Protein AF-A0A521VIY5-F1 (afdb_monomer)

Structure (mmCIF, N/CA/C/O backbone):
data_AF-A0A521VIY5-F1
#
_entry.id   AF-A0A521VIY5-F1
#
loop_
_atom_site.group_PDB
_atom_site.id
_atom_site.type_symbol
_atom_site.label_atom_id
_atom_site.label_alt_id
_atom_site.label_comp_id
_atom_site.label_asym_id
_atom_site.label_entity_id
_atom_site.label_seq_id
_atom_site.pdbx_PDB_ins_code
_atom_site.Cartn_x
_atom_site.Cartn_y
_atom_site.Cartn_z
_atom_site.occupancy
_atom_site.B_iso_or_equiv
_atom_site.auth_seq_id
_atom_site.auth_comp_id
_atom_site.auth_asym_id
_atom_site.auth_atom_id
_atom_site.pdbx_PDB_model_num
ATOM 1 N N . MET A 1 1 ? -26.483 -7.384 4.089 1.00 53.31 1 MET A N 1
ATOM 2 C CA . MET A 1 1 ? -25.385 -6.471 3.686 1.00 53.31 1 MET A CA 1
ATOM 3 C C . MET A 1 1 ? -25.829 -5.696 2.448 1.00 53.31 1 MET A C 1
ATOM 5 O O . MET A 1 1 ? -25.980 -6.313 1.404 1.00 53.31 1 MET A O 1
ATOM 9 N N . LYS A 1 2 ? -26.121 -4.392 2.550 1.00 57.41 2 LYS A N 1
ATOM 10 C CA . LYS A 1 2 ? -26.899 -3.653 1.528 1.00 57.41 2 LYS A CA 1
ATOM 11 C C . LYS A 1 2 ? -26.221 -3.433 0.158 1.00 57.41 2 LYS A C 1
ATOM 13 O O . LYS A 1 2 ? -26.884 -2.941 -0.740 1.00 57.41 2 LYS A O 1
ATOM 18 N N . HIS A 1 3 ? -24.976 -3.866 -0.062 1.00 74.00 3 HIS A N 1
ATOM 19 C CA . HIS A 1 3 ? -24.270 -3.681 -1.344 1.00 74.00 3 HIS A CA 1
ATOM 20 C C . HIS A 1 3 ? -23.416 -4.896 -1.765 1.00 74.00 3 HIS A C 1
ATOM 22 O O . HIS A 1 3 ? -22.325 -4.739 -2.307 1.00 74.00 3 HIS A O 1
ATOM 28 N N . PHE A 1 4 ? -23.915 -6.119 -1.534 1.00 79.38 4 PHE A N 1
ATOM 29 C CA . PHE A 1 4 ? -23.310 -7.363 -2.042 1.00 79.38 4 PHE A CA 1
ATOM 30 C C . PHE A 1 4 ? -22.945 -7.358 -3.546 1.00 79.38 4 PHE A C 1
ATOM 32 O O . PHE A 1 4 ? -21.846 -7.817 -3.860 1.00 79.38 4 PHE A O 1
ATOM 39 N N . PRO A 1 5 ? -23.763 -6.810 -4.477 1.00 89.75 5 PRO A N 1
ATOM 40 C CA . PRO A 1 5 ? -23.430 -6.864 -5.904 1.00 89.75 5 PRO A CA 1
ATOM 41 C C . PRO A 1 5 ? -22.138 -6.122 -6.271 1.00 89.75 5 PRO A C 1
ATOM 43 O O . PRO A 1 5 ? -21.444 -6.553 -7.182 1.00 89.75 5 PRO A O 1
ATOM 46 N N . LEU A 1 6 ? -21.764 -5.055 -5.552 1.00 91.81 6 LEU A N 1
ATOM 47 C CA . LEU A 1 6 ? -20.517 -4.330 -5.830 1.00 91.81 6 LEU A CA 1
ATOM 48 C C . LEU A 1 6 ? -19.273 -5.126 -5.426 1.00 91.81 6 LEU A C 1
ATOM 50 O O . LEU A 1 6 ? -18.267 -5.074 -6.124 1.00 91.81 6 LEU A O 1
ATOM 54 N N . LEU A 1 7 ? -19.339 -5.892 -4.331 1.00 92.19 7 LEU A N 1
ATOM 55 C CA . LEU A 1 7 ? -18.239 -6.785 -3.958 1.00 92.19 7 LEU A CA 1
ATOM 56 C C . LEU A 1 7 ? -18.112 -7.949 -4.935 1.00 92.19 7 LEU A C 1
ATOM 58 O O . LEU A 1 7 ? -17.000 -8.293 -5.316 1.00 92.19 7 LEU A O 1
ATOM 62 N N . ALA A 1 8 ? -19.239 -8.518 -5.372 1.00 92.81 8 ALA A N 1
ATOM 63 C CA . ALA A 1 8 ? -19.232 -9.531 -6.420 1.00 92.81 8 ALA A CA 1
ATOM 64 C C . ALA A 1 8 ? -18.613 -8.973 -7.713 1.00 92.81 8 ALA A C 1
ATOM 66 O O . ALA A 1 8 ? -17.711 -9.594 -8.265 1.00 92.81 8 ALA A O 1
ATOM 67 N N . ALA A 1 9 ? -19.005 -7.762 -8.129 1.00 95.38 9 ALA A N 1
ATOM 68 C CA . ALA A 1 9 ? -18.417 -7.078 -9.278 1.00 95.38 9 ALA A CA 1
ATOM 69 C C . ALA A 1 9 ? -16.910 -6.832 -9.108 1.00 95.38 9 ALA A C 1
ATOM 71 O O . ALA A 1 9 ? -16.151 -7.094 -10.036 1.00 95.38 9 ALA A O 1
ATOM 72 N N . PHE A 1 10 ? -16.457 -6.398 -7.927 1.00 96.69 10 PHE A N 1
ATOM 73 C CA . PHE A 1 10 ? -15.031 -6.243 -7.624 1.00 96.69 10 PHE A CA 1
ATOM 74 C C . PHE A 1 10 ? -14.271 -7.573 -7.738 1.00 96.69 10 PHE A C 1
ATOM 76 O O . PHE A 1 10 ? -13.215 -7.616 -8.366 1.00 96.69 10 PHE A O 1
ATOM 83 N N . CYS A 1 11 ? -14.806 -8.665 -7.185 1.00 95.81 11 CYS A N 1
ATOM 84 C CA . CYS A 1 11 ? -14.193 -9.992 -7.278 1.00 95.81 11 CYS A CA 1
ATOM 85 C C . CYS A 1 11 ? -14.138 -10.496 -8.728 1.00 95.81 11 CYS A C 1
ATOM 87 O O . CYS A 1 11 ? -13.088 -10.961 -9.170 1.00 95.81 11 CYS A O 1
ATOM 89 N N . SER A 1 12 ? -15.230 -10.361 -9.486 1.00 96.62 12 SER A N 1
ATOM 90 C CA . SER A 1 12 ? -15.278 -10.734 -10.904 1.00 96.62 12 SER A CA 1
ATOM 91 C C . SER A 1 12 ? -14.304 -9.907 -11.742 1.00 96.62 12 SER A C 1
ATOM 93 O O . SER A 1 12 ? -13.572 -10.463 -12.557 1.00 96.62 12 SER A O 1
ATOM 95 N N . LEU A 1 13 ? -14.242 -8.593 -11.512 1.00 97.19 13 LEU A N 1
ATOM 96 C CA . LEU A 1 13 ? -13.314 -7.703 -12.204 1.00 97.19 13 LEU A CA 1
ATOM 97 C C . LEU A 1 13 ? -11.856 -8.002 -11.831 1.00 97.19 13 LEU A C 1
ATOM 99 O O . LEU A 1 13 ? -10.994 -7.965 -12.702 1.00 97.19 13 LEU A O 1
ATOM 103 N N . SER A 1 14 ? -11.583 -8.348 -10.571 1.00 97.38 14 SER A N 1
ATOM 104 C CA . SER A 1 14 ? -10.253 -8.772 -10.109 1.00 97.38 14 SER A CA 1
ATOM 105 C C . SER A 1 14 ? -9.805 -10.048 -10.816 1.00 97.38 14 SER A C 1
ATOM 107 O O . SER A 1 14 ? -8.692 -10.102 -11.332 1.00 97.38 14 SER A O 1
ATOM 109 N N . ALA A 1 15 ? -10.682 -11.052 -10.913 1.00 97.38 15 ALA A N 1
ATOM 110 C CA . ALA A 1 15 ? -10.395 -12.282 -11.647 1.00 97.38 15 ALA A CA 1
ATOM 111 C C . ALA A 1 15 ? -10.152 -12.009 -13.141 1.00 97.38 15 ALA A C 1
ATOM 113 O O . ALA A 1 15 ? -9.188 -12.520 -13.708 1.00 97.38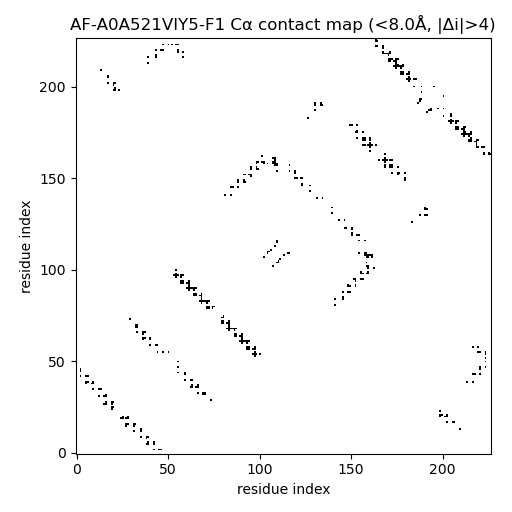 15 ALA A O 1
ATOM 114 N N . ALA A 1 16 ? -10.973 -11.156 -13.763 1.00 97.44 16 ALA A N 1
ATOM 115 C CA . ALA A 1 16 ? -10.792 -10.749 -15.155 1.00 97.44 16 ALA A CA 1
ATOM 116 C C . ALA A 1 16 ? -9.473 -9.987 -15.375 1.00 97.44 16 ALA A C 1
ATOM 118 O O . ALA A 1 16 ? -8.785 -10.239 -16.361 1.00 97.44 16 ALA A O 1
ATOM 119 N N . HIS A 1 17 ? -9.091 -9.100 -14.452 1.00 97.88 17 HIS A N 1
ATOM 120 C CA . HIS A 1 17 ? -7.821 -8.377 -14.505 1.00 97.88 17 HIS A CA 1
ATOM 121 C C . HIS A 1 17 ? -6.628 -9.331 -14.397 1.00 97.88 17 HIS A C 1
ATOM 123 O O . HIS A 1 17 ? -5.720 -9.278 -15.220 1.00 97.88 17 HIS A O 1
ATOM 129 N N . LEU A 1 18 ? -6.646 -10.240 -13.420 1.00 97.69 18 LEU A N 1
ATOM 130 C CA . LEU A 1 18 ? -5.584 -11.229 -13.242 1.00 97.69 18 LEU A CA 1
ATOM 131 C C . LEU A 1 18 ? -5.478 -12.174 -14.446 1.00 97.69 18 LEU A C 1
ATOM 133 O O . LEU A 1 18 ? -4.371 -12.469 -14.889 1.00 97.69 18 LEU A O 1
ATOM 137 N N . ALA A 1 19 ? -6.606 -12.589 -15.030 1.00 97.31 19 ALA A N 1
ATOM 138 C CA . ALA A 1 19 ? -6.612 -13.338 -16.282 1.00 97.31 19 ALA A CA 1
ATOM 139 C C . ALA A 1 19 ? -6.004 -12.514 -17.429 1.00 97.31 19 ALA A C 1
ATOM 141 O O . ALA A 1 19 ? -5.152 -13.020 -18.154 1.00 97.31 19 ALA A O 1
ATOM 142 N N . ALA A 1 20 ? -6.372 -11.236 -17.566 1.00 97.19 20 ALA A N 1
ATOM 143 C CA . ALA A 1 20 ? -5.790 -10.353 -18.575 1.00 97.19 20 ALA A CA 1
ATOM 144 C C . ALA A 1 20 ? -4.267 -10.205 -18.408 1.00 97.19 20 ALA A C 1
ATOM 146 O O . ALA A 1 20 ? -3.555 -10.206 -19.407 1.00 97.19 20 ALA A O 1
ATOM 147 N N . VAL A 1 21 ? -3.757 -10.150 -17.172 1.00 96.25 21 VAL A N 1
ATOM 148 C CA . VAL A 1 21 ? -2.311 -10.169 -16.891 1.00 96.25 21 VAL A CA 1
ATOM 149 C C . VAL A 1 21 ? -1.683 -11.495 -17.334 1.00 96.25 21 VAL A C 1
ATOM 151 O O . VAL A 1 21 ? -0.704 -11.475 -18.077 1.00 96.25 21 VAL A O 1
ATOM 154 N N . LEU A 1 22 ? -2.260 -12.641 -16.949 1.00 96.06 22 LEU A N 1
ATOM 155 C CA . LEU A 1 22 ? -1.736 -13.971 -17.300 1.00 96.06 22 LEU A CA 1
ATOM 156 C C . LEU A 1 22 ? -1.700 -14.220 -18.812 1.00 96.06 22 LEU A C 1
ATOM 158 O O . LEU A 1 22 ? -0.723 -14.762 -19.323 1.00 96.06 22 LEU A O 1
ATOM 162 N N . PHE A 1 23 ? -2.740 -13.795 -19.529 1.00 96.62 23 PHE A N 1
ATOM 163 C CA . PHE A 1 23 ? -2.825 -13.899 -20.988 1.00 96.62 23 PHE A CA 1
ATOM 164 C C . PHE A 1 23 ? -2.119 -12.747 -21.721 1.00 96.62 23 PHE A C 1
ATOM 166 O O . PHE A 1 23 ? -2.220 -12.662 -22.942 1.00 96.62 23 PHE A O 1
ATOM 173 N N . GLN A 1 24 ? -1.434 -11.849 -21.000 1.00 94.88 24 GLN A N 1
ATOM 174 C CA . GLN A 1 24 ? -0.758 -10.667 -21.553 1.00 94.88 24 GLN A CA 1
ATOM 175 C C . GLN A 1 24 ? -1.676 -9.780 -22.421 1.00 94.88 24 GLN A C 1
ATOM 177 O O . GLN A 1 24 ? -1.244 -9.118 -23.367 1.00 94.88 24 GLN A O 1
ATOM 182 N N . TRP A 1 25 ? -2.969 -9.740 -22.097 1.00 95.94 25 TRP A N 1
ATOM 183 C CA . TRP A 1 25 ? -3.973 -8.983 -22.834 1.00 95.94 25 TRP A CA 1
ATOM 184 C C . TRP A 1 25 ? -3.992 -7.516 -22.390 1.00 95.94 25 TRP A C 1
ATOM 186 O O . TRP A 1 25 ? -4.781 -7.102 -21.535 1.00 95.94 25 TRP A O 1
ATOM 196 N N . ALA A 1 26 ? -3.121 -6.711 -23.005 1.00 93.50 26 ALA A N 1
ATOM 197 C CA . ALA A 1 26 ? -2.949 -5.295 -22.678 1.00 93.50 26 ALA A CA 1
ATOM 198 C C . ALA A 1 26 ? -4.271 -4.494 -22.639 1.00 93.50 26 ALA A C 1
ATOM 200 O O . ALA A 1 26 ? -4.542 -3.902 -21.596 1.00 93.50 26 ALA A O 1
ATOM 201 N N . PRO A 1 27 ? -5.148 -4.491 -23.667 1.00 95.06 27 PRO A N 1
ATOM 202 C CA . PRO A 1 27 ? -6.410 -3.744 -23.604 1.00 95.06 27 PRO A CA 1
ATOM 203 C C . PRO A 1 27 ? -7.270 -4.092 -22.380 1.00 95.06 27 PRO A C 1
ATOM 205 O O . PRO A 1 27 ? -7.844 -3.200 -21.756 1.00 95.06 27 PRO A O 1
ATOM 208 N N . GLY A 1 28 ? -7.299 -5.373 -21.994 1.00 94.44 28 GLY A N 1
ATOM 209 C CA . GLY A 1 28 ? -7.984 -5.835 -20.790 1.00 94.44 28 GLY A CA 1
ATOM 210 C C . GLY A 1 28 ? -7.391 -5.230 -19.520 1.00 94.44 28 GLY A C 1
ATOM 211 O O . GLY A 1 28 ? -8.132 -4.709 -18.689 1.00 94.44 28 GLY A O 1
ATOM 212 N N . VAL A 1 29 ? -6.062 -5.220 -19.385 1.00 94.69 29 VAL A N 1
ATOM 213 C CA . VAL A 1 29 ? -5.359 -4.588 -18.252 1.00 94.69 29 VAL A CA 1
ATOM 214 C C . VAL A 1 29 ? -5.673 -3.091 -18.180 1.00 94.69 29 VAL A C 1
ATOM 216 O O . VAL A 1 29 ? -6.041 -2.604 -17.111 1.00 94.69 29 VAL A O 1
ATOM 219 N N . TYR A 1 30 ? -5.601 -2.374 -19.307 1.00 94.00 30 TYR A N 1
ATOM 220 C CA . TYR A 1 30 ? -5.849 -0.927 -19.348 1.00 94.00 30 TYR A CA 1
ATOM 221 C C . TYR A 1 30 ? -7.291 -0.554 -18.989 1.00 94.00 30 TYR A C 1
ATOM 223 O O . TYR A 1 30 ? -7.518 0.457 -18.328 1.00 94.00 30 TYR A O 1
ATOM 231 N N . LEU A 1 31 ? -8.262 -1.370 -19.398 1.00 94.44 31 LEU A N 1
ATOM 232 C CA . LEU A 1 31 ? -9.672 -1.128 -19.106 1.00 94.44 31 LEU A CA 1
ATOM 233 C C . LEU A 1 31 ? -10.028 -1.474 -17.657 1.00 94.44 31 LEU A C 1
ATOM 235 O O . LEU A 1 31 ? -10.758 -0.744 -16.993 1.00 94.44 31 LEU A O 1
ATOM 239 N N . THR A 1 32 ? -9.518 -2.597 -17.158 1.00 95.12 32 THR A N 1
ATOM 240 C CA . THR A 1 32 ? -9.910 -3.115 -15.842 1.00 95.12 32 THR A CA 1
ATOM 241 C C . THR A 1 32 ? -9.206 -2.396 -14.692 1.00 95.12 32 THR A C 1
ATOM 243 O O . THR A 1 32 ? -9.842 -2.162 -13.666 1.00 95.12 32 THR A O 1
ATOM 246 N N . LYS A 1 33 ? -7.934 -1.994 -14.844 1.00 93.19 33 LYS A N 1
ATOM 247 C CA . LYS A 1 33 ? -7.123 -1.459 -13.735 1.00 93.19 33 LYS A CA 1
ATOM 248 C C . LYS A 1 33 ? -7.735 -0.219 -13.056 1.00 93.19 33 LYS A C 1
ATOM 250 O O . LYS A 1 33 ? -7.895 -0.265 -11.837 1.00 93.19 33 LYS A O 1
ATOM 255 N N . PRO A 1 34 ? -8.190 0.829 -13.776 1.00 94.19 34 PRO A N 1
ATOM 256 C CA . PRO A 1 34 ? -8.828 1.988 -13.137 1.00 94.19 34 PRO A CA 1
ATOM 257 C C . PRO A 1 34 ? -10.167 1.650 -12.461 1.00 94.19 34 PRO A C 1
ATOM 259 O O . PRO A 1 34 ? -10.564 2.278 -11.476 1.00 94.19 34 PRO A O 1
ATOM 262 N N . LEU A 1 35 ? -10.882 0.648 -12.983 1.00 95.88 35 LEU A N 1
ATOM 263 C CA . LEU A 1 35 ? -12.204 0.258 -12.496 1.00 95.88 35 LEU A CA 1
ATOM 264 C C . LEU A 1 35 ? -12.142 -0.520 -11.174 1.00 95.88 35 LEU A C 1
ATOM 266 O O . LEU A 1 35 ? -13.068 -0.402 -10.373 1.00 95.88 35 LEU A O 1
ATOM 270 N N . LEU A 1 36 ? -11.060 -1.264 -10.912 1.00 96.88 36 LEU A N 1
ATOM 271 C CA . LEU A 1 36 ? -10.901 -2.096 -9.709 1.00 96.88 36 LEU A CA 1
ATOM 272 C C . LEU A 1 36 ? -11.109 -1.286 -8.429 1.00 96.88 36 LEU A C 1
ATOM 274 O O . LEU A 1 36 ? -12.056 -1.527 -7.673 1.00 96.88 36 LEU A O 1
ATOM 278 N N . LEU A 1 37 ? -10.259 -0.284 -8.207 1.00 96.38 37 LEU A N 1
ATOM 279 C CA . LEU A 1 37 ? -10.356 0.536 -7.007 1.00 96.38 37 LEU A CA 1
ATOM 280 C C . LEU A 1 37 ? -11.509 1.538 -7.063 1.00 96.38 37 LEU A C 1
ATOM 282 O O . LEU A 1 37 ? -12.031 1.889 -6.010 1.00 96.38 37 LEU A O 1
ATOM 286 N N . SER A 1 38 ? -11.988 1.922 -8.249 1.00 97.44 38 SER A N 1
ATOM 287 C CA . SER A 1 38 ? -13.196 2.752 -8.377 1.00 97.44 38 SER A CA 1
ATOM 288 C C . SER A 1 38 ? -14.439 2.043 -7.828 1.00 97.44 38 SER A C 1
ATOM 290 O O . SER A 1 38 ? -15.217 2.635 -7.073 1.00 97.44 38 SER A O 1
ATOM 292 N N . ILE A 1 39 ? -14.612 0.752 -8.139 1.00 97.31 39 ILE A N 1
ATOM 293 C CA . ILE A 1 39 ? -15.708 -0.064 -7.595 1.00 97.31 39 ILE A CA 1
ATOM 294 C C . ILE A 1 39 ? -15.539 -0.239 -6.084 1.00 97.31 39 ILE A C 1
ATOM 296 O O . ILE A 1 39 ? -16.509 -0.073 -5.339 1.00 97.31 39 ILE A O 1
ATOM 300 N N . LEU A 1 40 ? -14.319 -0.524 -5.617 1.00 97.50 40 LEU A N 1
ATOM 301 C CA . LEU A 1 40 ? -14.049 -0.701 -4.190 1.00 97.50 40 LEU A CA 1
ATOM 302 C C . LEU A 1 40 ? -14.289 0.591 -3.390 1.00 97.50 40 LEU A C 1
ATOM 304 O O . LEU A 1 40 ? -14.929 0.547 -2.339 1.00 97.50 40 LEU A O 1
ATOM 308 N N . ALA A 1 41 ? -13.846 1.741 -3.903 1.00 97.25 41 ALA A N 1
ATOM 309 C CA . ALA A 1 41 ? -14.074 3.059 -3.313 1.00 97.25 41 ALA A CA 1
ATOM 310 C C . ALA A 1 41 ? -15.564 3.413 -3.278 1.00 97.25 41 ALA A C 1
ATOM 312 O O . ALA A 1 41 ? -16.062 3.891 -2.259 1.00 97.25 41 ALA A O 1
ATOM 313 N N . THR A 1 42 ? -16.301 3.109 -4.350 1.00 96.81 42 THR A N 1
ATOM 314 C CA . THR A 1 42 ? -17.759 3.302 -4.404 1.00 96.81 42 THR A CA 1
ATOM 315 C C . THR A 1 42 ? -18.465 2.439 -3.363 1.00 96.81 42 THR A C 1
ATOM 317 O O . THR A 1 42 ? -19.318 2.926 -2.620 1.00 96.81 42 THR A O 1
ATOM 320 N N . TRP A 1 43 ? -18.088 1.162 -3.261 1.00 97.00 43 TRP A N 1
ATOM 321 C CA . TRP A 1 43 ? -18.613 0.270 -2.233 1.00 97.00 43 TRP A CA 1
ATOM 322 C C . TRP A 1 43 ? -18.314 0.800 -0.824 1.00 97.00 43 TRP A C 1
ATOM 324 O O . TRP A 1 43 ? -19.226 0.888 -0.002 1.00 97.00 43 TRP A O 1
ATOM 334 N N . PHE A 1 44 ? -17.071 1.210 -0.558 1.00 96.44 44 PHE A N 1
ATOM 335 C CA . PHE A 1 44 ? -16.661 1.767 0.730 1.00 96.44 44 PHE A CA 1
ATOM 336 C C . PHE A 1 44 ? -17.459 3.029 1.088 1.00 96.44 44 PHE A C 1
ATOM 338 O O . PHE A 1 44 ? -17.990 3.139 2.197 1.00 96.44 44 PHE A O 1
ATOM 345 N N . PHE A 1 45 ? -17.604 3.956 0.138 1.00 95.62 45 PHE A N 1
ATOM 346 C CA . PHE A 1 45 ? -18.389 5.175 0.310 1.00 95.62 45 PHE A CA 1
ATOM 347 C C . PHE A 1 45 ? -19.844 4.857 0.657 1.00 95.62 45 PHE A C 1
ATOM 349 O O . PHE A 1 45 ? -20.366 5.368 1.641 1.00 95.62 45 PHE A O 1
ATOM 356 N N . LEU A 1 46 ? -20.504 3.962 -0.084 1.00 94.75 46 LEU A N 1
ATOM 357 C CA . LEU A 1 46 ? -21.903 3.612 0.184 1.00 94.75 46 LEU A CA 1
ATOM 358 C C . LEU A 1 46 ? -22.113 2.987 1.568 1.00 94.75 46 LEU A C 1
ATOM 360 O O . LEU A 1 46 ? -23.173 3.177 2.165 1.00 94.75 46 LEU A O 1
ATOM 364 N N . GLN A 1 47 ? -21.106 2.284 2.084 1.00 92.94 47 GLN A N 1
ATOM 365 C CA . GLN A 1 47 ? -21.141 1.661 3.406 1.00 92.94 47 GLN A CA 1
ATOM 366 C C . GLN A 1 47 ? -20.871 2.651 4.544 1.00 92.94 47 GLN A C 1
ATOM 368 O O . GLN A 1 47 ? -21.301 2.410 5.670 1.00 92.94 47 GLN A O 1
ATOM 373 N N . THR A 1 48 ? -20.185 3.760 4.265 1.00 91.62 48 THR A N 1
ATOM 374 C CA . THR A 1 48 ?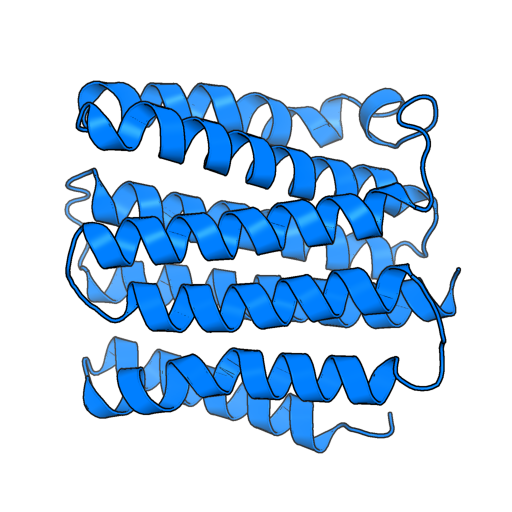 -19.756 4.737 5.280 1.00 91.62 48 THR A CA 1
ATOM 375 C C . THR A 1 48 ? -20.452 6.092 5.169 1.00 91.62 48 THR A C 1
ATOM 377 O O . THR A 1 4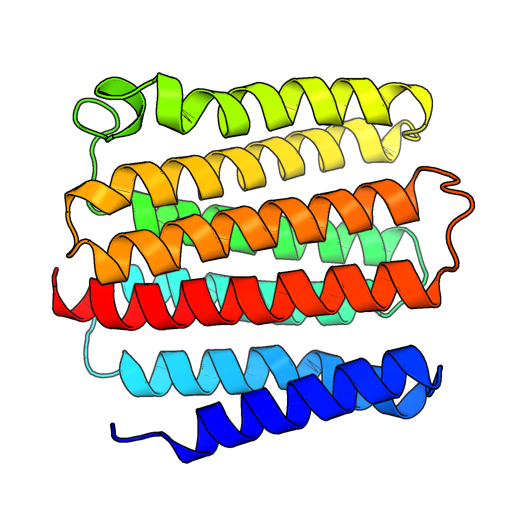8 ? -20.404 6.855 6.123 1.00 91.62 48 THR A O 1
ATOM 380 N N . LYS A 1 49 ? -21.183 6.383 4.082 1.00 88.69 49 LYS A N 1
ATOM 381 C CA . LYS A 1 49 ? -21.784 7.705 3.798 1.00 88.69 49 LYS A CA 1
ATOM 382 C C . LYS A 1 49 ? -22.710 8.257 4.885 1.00 88.69 49 LYS A C 1
ATOM 384 O O . LYS A 1 49 ? -22.849 9.467 5.003 1.00 88.69 49 LYS A O 1
ATOM 389 N N . ASN A 1 50 ? -23.357 7.384 5.657 1.00 85.56 50 ASN A N 1
ATOM 390 C CA . ASN A 1 50 ? -24.263 7.794 6.735 1.00 85.56 50 ASN A CA 1
ATOM 391 C C . ASN A 1 50 ? -23.516 8.096 8.045 1.00 85.56 50 ASN A C 1
ATOM 393 O O . ASN A 1 50 ? -24.099 8.644 8.974 1.00 85.56 50 ASN A O 1
ATOM 397 N N . SER A 1 51 ? -22.238 7.729 8.128 1.00 79.19 51 SER A N 1
ATOM 398 C CA . SER A 1 51 ? -21.350 8.049 9.235 1.00 79.19 51 SER A CA 1
ATOM 399 C C . SER A 1 51 ? -20.504 9.252 8.822 1.00 79.19 51 SER A C 1
ATOM 401 O O . SER A 1 51 ? -19.671 9.167 7.924 1.00 79.19 51 SER A O 1
ATOM 403 N N . SER A 1 52 ? -20.696 10.399 9.469 1.00 76.12 52 SER A N 1
ATOM 404 C CA . SER A 1 52 ? -19.926 11.628 9.212 1.00 76.12 52 SER A CA 1
ATOM 405 C C . SER A 1 52 ? -18.495 11.576 9.784 1.00 76.12 52 SER A C 1
ATOM 407 O O . SER A 1 52 ? -17.891 12.606 10.112 1.00 76.12 52 SER A O 1
ATOM 409 N N . SER A 1 53 ? -17.917 10.377 9.911 1.00 88.06 53 SER A N 1
ATOM 410 C CA . SER A 1 53 ? -16.646 10.163 10.591 1.00 88.06 53 SER A CA 1
ATOM 411 C C . SER A 1 53 ? -15.470 10.758 9.807 1.00 88.06 53 SER A C 1
ATOM 413 O O . SER A 1 53 ? -15.391 10.739 8.574 1.00 88.06 53 SER A O 1
ATOM 415 N N . LYS A 1 54 ? -14.504 11.324 10.539 1.00 91.75 54 LYS A N 1
ATOM 416 C CA . LYS A 1 54 ? -13.216 11.747 9.958 1.00 91.75 54 LYS A CA 1
ATOM 417 C C . LYS A 1 54 ? -12.440 10.541 9.415 1.00 91.75 54 LYS A C 1
ATOM 419 O O . LYS A 1 54 ? -11.801 10.648 8.375 1.00 91.75 54 LYS A O 1
ATOM 424 N N . PHE A 1 55 ? -12.562 9.399 10.089 1.00 92.31 55 PHE A N 1
ATOM 425 C CA . PHE A 1 55 ? -11.949 8.132 9.707 1.00 92.31 55 PHE A CA 1
ATOM 426 C C . PHE A 1 55 ? -12.348 7.680 8.300 1.00 92.31 55 PHE A C 1
ATOM 428 O O . PHE A 1 55 ? -11.482 7.484 7.449 1.00 92.31 55 PHE A O 1
ATOM 435 N N . GLY A 1 56 ? -13.655 7.585 8.032 1.00 93.50 56 GLY A N 1
ATOM 436 C CA . GLY A 1 56 ? -14.172 7.167 6.731 1.00 93.50 56 GLY A CA 1
ATOM 437 C C . GLY A 1 56 ? -13.730 8.105 5.611 1.00 93.50 56 GLY A C 1
ATOM 438 O O . GLY A 1 56 ? -13.339 7.645 4.542 1.00 93.50 56 GLY A O 1
ATOM 439 N N . ARG A 1 57 ? -13.692 9.419 5.871 1.00 94.62 57 ARG A N 1
ATOM 440 C CA . ARG A 1 57 ? -13.201 10.406 4.897 1.00 94.62 57 ARG A CA 1
ATOM 441 C C . ARG A 1 57 ? -11.734 10.196 4.535 1.00 94.62 57 ARG A C 1
ATOM 443 O O . ARG A 1 57 ? -11.422 10.156 3.353 1.00 94.62 57 ARG A O 1
ATOM 450 N N . PHE A 1 58 ? -10.852 10.013 5.516 1.00 96.69 58 PHE A N 1
ATOM 451 C CA . PHE A 1 58 ? -9.440 9.741 5.236 1.00 96.69 58 PHE A CA 1
ATOM 452 C C . PHE A 1 58 ? -9.232 8.405 4.508 1.00 96.69 58 PHE A C 1
ATOM 454 O O . PHE A 1 58 ? -8.446 8.340 3.562 1.00 96.69 58 PHE A O 1
ATOM 461 N N . MET A 1 59 ? -9.966 7.353 4.874 1.00 96.88 59 MET A N 1
ATOM 462 C CA . MET A 1 59 ? -9.907 6.083 4.140 1.00 96.88 59 MET A CA 1
ATOM 463 C C . MET A 1 59 ? -10.368 6.245 2.684 1.00 96.88 59 MET A C 1
ATOM 465 O O . MET A 1 59 ? -9.708 5.755 1.772 1.00 96.88 59 MET A O 1
ATOM 469 N N . LEU A 1 60 ? -11.457 6.979 2.441 1.00 97.12 60 LEU A N 1
ATOM 470 C CA . LEU A 1 60 ? -11.946 7.225 1.085 1.00 97.12 60 LEU A CA 1
ATOM 471 C C . LEU A 1 60 ? -10.964 8.067 0.259 1.00 97.12 60 LEU A C 1
ATOM 473 O O . LEU A 1 60 ? -10.705 7.729 -0.892 1.00 97.12 60 LEU A O 1
ATOM 477 N N . THR A 1 61 ? -10.380 9.118 0.843 1.00 98.00 61 THR A N 1
ATOM 478 C CA . THR A 1 61 ? -9.339 9.919 0.181 1.00 98.00 61 THR A CA 1
ATOM 479 C C . THR A 1 61 ? -8.158 9.047 -0.233 1.00 98.00 61 THR A C 1
ATOM 481 O O . THR A 1 61 ? -7.698 9.152 -1.366 1.00 98.00 61 THR A O 1
ATOM 484 N N . GLY A 1 62 ? -7.709 8.138 0.641 1.00 98.12 62 GLY A N 1
ATOM 485 C CA . GLY A 1 62 ? -6.624 7.216 0.313 1.00 98.12 62 GLY A CA 1
ATOM 486 C C . GLY A 1 62 ? -6.971 6.297 -0.860 1.00 98.12 62 GLY A C 1
ATOM 487 O O . GLY A 1 62 ? -6.183 6.181 -1.794 1.00 98.12 62 GLY A O 1
ATOM 488 N N . LEU A 1 63 ? -8.181 5.728 -0.882 1.00 97.75 63 LEU A N 1
ATOM 489 C CA . LEU A 1 63 ? -8.651 4.912 -2.009 1.00 97.75 63 LEU A CA 1
ATOM 490 C C . LEU A 1 63 ? -8.678 5.703 -3.326 1.00 97.75 63 LEU A C 1
ATOM 492 O O . LEU A 1 63 ? -8.252 5.189 -4.357 1.00 97.75 63 LEU A O 1
ATOM 496 N N . VAL A 1 64 ? -9.127 6.962 -3.303 1.00 98.12 64 VAL A N 1
ATOM 497 C CA . VAL A 1 64 ? -9.131 7.831 -4.493 1.00 98.12 64 VAL A CA 1
ATOM 498 C C . VAL A 1 64 ? -7.707 8.143 -4.964 1.00 98.12 64 VAL A C 1
ATOM 500 O O . VAL A 1 64 ? -7.430 8.071 -6.161 1.00 98.12 64 VAL A O 1
ATOM 503 N N . CYS A 1 65 ? -6.782 8.425 -4.044 1.00 98.19 65 CYS A N 1
ATOM 504 C CA . CYS A 1 65 ? -5.368 8.600 -4.378 1.00 98.19 65 CYS A CA 1
ATOM 505 C C . CYS A 1 65 ? -4.751 7.320 -4.966 1.00 98.19 65 CYS A C 1
ATOM 507 O O . CYS A 1 65 ? -3.958 7.408 -5.901 1.00 98.19 65 CYS A O 1
ATOM 509 N N . SER A 1 66 ? -5.146 6.137 -4.488 1.00 97.50 66 SER A N 1
ATOM 510 C CA . SER A 1 66 ? -4.687 4.860 -5.051 1.00 97.50 66 SER A CA 1
ATOM 511 C C . SER A 1 66 ? -5.167 4.656 -6.489 1.00 97.50 66 SER A C 1
ATOM 513 O O . SER A 1 66 ? -4.385 4.195 -7.313 1.00 97.50 66 SER A O 1
ATOM 515 N N . ILE A 1 67 ? -6.395 5.074 -6.833 1.00 98.00 67 ILE A N 1
ATOM 516 C CA . ILE A 1 67 ? -6.884 5.049 -8.227 1.00 98.00 67 ILE A CA 1
ATOM 517 C C . ILE A 1 67 ? -5.975 5.895 -9.128 1.00 98.00 67 ILE A C 1
ATOM 519 O O . ILE A 1 67 ? -5.583 5.450 -10.206 1.00 98.00 67 ILE A O 1
ATOM 523 N N . ALA A 1 68 ? -5.609 7.103 -8.688 1.00 97.38 68 ALA A N 1
ATOM 524 C CA . ALA A 1 68 ? -4.678 7.949 -9.434 1.00 97.38 68 ALA A CA 1
ATOM 525 C C . ALA A 1 68 ? -3.297 7.284 -9.573 1.00 97.38 68 ALA A C 1
ATOM 527 O O . ALA A 1 68 ? -2.725 7.279 -10.664 1.00 97.38 68 ALA A O 1
ATOM 528 N N . GLY A 1 69 ? -2.799 6.664 -8.499 1.00 96.50 69 GLY A N 1
ATOM 529 C CA . GLY A 1 69 ? -1.555 5.894 -8.507 1.00 96.50 69 GLY A CA 1
ATOM 530 C C . GLY A 1 69 ? -1.566 4.765 -9.535 1.00 96.50 69 GLY A C 1
ATOM 531 O O . GLY A 1 69 ? -0.659 4.678 -10.364 1.00 96.50 69 GLY A O 1
ATOM 532 N N . ASP A 1 70 ? -2.629 3.961 -9.542 1.00 96.12 70 ASP A N 1
ATOM 533 C CA . ASP A 1 70 ? -2.824 2.862 -10.487 1.00 96.12 70 ASP A CA 1
ATOM 534 C C . ASP A 1 70 ? -2.818 3.335 -11.941 1.00 96.12 70 ASP A C 1
ATOM 536 O O . ASP A 1 70 ? -2.176 2.700 -12.781 1.00 96.12 70 ASP A O 1
ATOM 540 N N . ILE A 1 71 ? -3.488 4.457 -12.227 1.00 96.12 71 ILE A N 1
ATOM 541 C CA . ILE A 1 71 ? -3.534 5.064 -13.563 1.00 96.12 71 ILE A CA 1
ATOM 542 C C . ILE A 1 71 ? -2.145 5.548 -13.981 1.00 96.12 71 ILE A C 1
ATOM 544 O O . ILE A 1 71 ? -1.708 5.261 -15.094 1.00 96.12 71 ILE A O 1
ATOM 548 N N . PHE A 1 72 ? -1.420 6.257 -13.111 1.00 96.31 72 PHE A N 1
ATOM 549 C CA . PHE A 1 72 ? -0.085 6.745 -13.455 1.00 96.31 72 PHE A CA 1
ATOM 550 C C . PHE A 1 72 ? 0.897 5.596 -13.707 1.00 96.31 72 PHE A C 1
ATOM 552 O O . PHE A 1 72 ? 1.633 5.641 -14.691 1.00 96.31 72 PHE A O 1
ATOM 559 N N . LEU A 1 73 ? 0.852 4.524 -12.909 1.00 93.56 73 LEU A N 1
ATOM 560 C CA . LEU A 1 73 ? 1.718 3.353 -13.098 1.00 93.56 73 LEU A CA 1
ATOM 561 C C . LEU A 1 73 ? 1.427 2.548 -14.377 1.00 93.56 73 LEU A C 1
ATOM 563 O O . LEU A 1 73 ? 2.198 1.650 -14.710 1.00 93.56 73 LEU A O 1
ATOM 567 N N . MET A 1 74 ? 0.344 2.829 -15.109 1.00 91.75 74 MET A N 1
ATOM 568 C CA . MET A 1 74 ? 0.083 2.185 -16.406 1.00 91.75 74 MET A CA 1
ATOM 569 C C . MET A 1 74 ? 0.991 2.707 -17.520 1.00 91.75 74 MET A C 1
ATOM 571 O O . MET A 1 74 ? 1.210 2.013 -18.511 1.00 91.75 74 MET A O 1
ATOM 575 N N . PHE A 1 75 ? 1.525 3.918 -17.379 1.00 90.69 75 PHE A N 1
ATOM 576 C CA . PHE A 1 75 ? 2.347 4.536 -18.409 1.00 90.69 75 PHE A CA 1
ATOM 577 C C . PHE A 1 75 ? 3.824 4.247 -18.147 1.00 90.69 75 PHE A C 1
ATOM 579 O O . PHE A 1 75 ? 4.380 4.634 -17.121 1.00 90.69 75 PHE A O 1
ATOM 586 N N . ASN A 1 76 ? 4.484 3.595 -19.105 1.00 81.06 76 ASN A N 1
ATOM 587 C CA . ASN A 1 76 ? 5.885 3.193 -18.983 1.00 81.06 76 ASN A CA 1
ATOM 588 C C . ASN A 1 76 ? 6.854 4.374 -19.203 1.00 81.06 76 ASN A C 1
ATOM 590 O O . ASN A 1 76 ? 7.547 4.456 -20.217 1.00 81.06 76 ASN A O 1
ATOM 594 N N . LYS A 1 77 ? 6.847 5.338 -18.278 1.00 89.50 77 LYS A N 1
ATOM 595 C CA . LYS A 1 77 ? 7.705 6.532 -18.272 1.00 89.50 77 LYS A CA 1
ATOM 596 C C . LYS A 1 77 ? 8.089 6.890 -16.837 1.00 89.50 77 LYS A C 1
ATOM 598 O O . LYS A 1 77 ? 7.262 6.810 -15.933 1.00 89.50 77 LYS A O 1
ATOM 603 N N . GLU A 1 78 ? 9.319 7.350 -16.629 1.00 88.69 78 GLU A N 1
ATOM 604 C CA . GLU A 1 78 ? 9.848 7.672 -15.292 1.00 88.69 78 GLU A CA 1
ATOM 605 C C . GLU A 1 78 ? 9.016 8.718 -14.542 1.00 88.69 78 GLU A C 1
ATOM 607 O O . GLU A 1 78 ? 8.675 8.516 -13.378 1.00 88.69 78 GLU A O 1
ATOM 612 N N . ASN A 1 79 ? 8.600 9.788 -15.225 1.00 92.06 79 ASN A N 1
ATOM 613 C CA . ASN A 1 79 ? 7.753 10.824 -14.625 1.00 92.06 79 ASN A CA 1
ATOM 614 C C . ASN A 1 79 ? 6.414 10.258 -14.135 1.00 92.06 79 ASN A C 1
ATOM 616 O O . ASN A 1 79 ? 5.931 10.635 -13.072 1.00 92.06 79 ASN A O 1
ATOM 620 N N . PHE A 1 80 ? 5.827 9.325 -14.886 1.00 94.31 80 PHE A N 1
ATOM 621 C CA . PHE A 1 80 ? 4.579 8.670 -14.503 1.00 94.31 80 PHE A CA 1
ATOM 622 C C . PHE A 1 80 ? 4.777 7.707 -13.329 1.00 94.31 80 PHE A C 1
ATOM 624 O O . PHE A 1 80 ? 3.925 7.647 -12.447 1.00 94.31 80 PHE A O 1
ATOM 631 N N . PHE A 1 81 ? 5.928 7.035 -13.244 1.00 92.94 81 PHE A N 1
ATOM 632 C CA . PHE A 1 81 ? 6.283 6.258 -12.058 1.00 92.94 81 PHE A CA 1
ATOM 633 C C . PHE A 1 81 ? 6.381 7.144 -10.805 1.00 92.94 81 PHE A C 1
ATOM 635 O O . PHE A 1 81 ? 5.814 6.794 -9.775 1.00 92.94 81 PHE A O 1
ATOM 642 N N . LEU A 1 82 ? 7.025 8.315 -10.892 1.00 94.75 82 LEU A N 1
ATOM 643 C CA . LEU A 1 82 ? 7.105 9.266 -9.772 1.00 94.75 82 LEU A CA 1
ATOM 644 C C . LEU A 1 82 ? 5.731 9.818 -9.367 1.00 94.75 82 LEU A C 1
ATOM 646 O O . LEU A 1 82 ? 5.444 9.922 -8.176 1.00 94.75 82 LEU A O 1
ATOM 650 N N . LEU A 1 83 ? 4.862 10.133 -10.333 1.00 96.44 83 LEU A N 1
ATOM 651 C CA . LEU A 1 83 ? 3.482 10.551 -10.057 1.00 96.44 83 LEU A CA 1
ATOM 652 C C . LEU A 1 83 ? 2.665 9.430 -9.397 1.00 96.44 83 LEU A C 1
ATOM 654 O O . LEU A 1 83 ? 1.905 9.686 -8.458 1.00 96.44 83 LEU A O 1
ATOM 658 N N . GLY A 1 84 ? 2.855 8.188 -9.847 1.00 96.44 84 GLY A N 1
ATOM 659 C CA . GLY A 1 84 ? 2.269 7.001 -9.230 1.00 96.44 84 GLY A CA 1
ATOM 660 C C . GLY A 1 84 ? 2.727 6.833 -7.783 1.00 96.44 84 GLY A C 1
ATOM 661 O O . GLY A 1 84 ? 1.898 6.766 -6.877 1.00 96.44 84 GLY A O 1
ATOM 662 N N . LEU A 1 85 ? 4.042 6.879 -7.556 1.00 95.44 85 LEU A N 1
ATOM 663 C CA . LEU A 1 85 ? 4.663 6.806 -6.233 1.00 95.44 85 LEU A CA 1
ATOM 664 C C . LEU A 1 85 ? 4.147 7.911 -5.299 1.00 95.44 85 LEU A C 1
ATOM 666 O O . LEU A 1 85 ? 3.795 7.640 -4.154 1.00 95.44 85 LEU A O 1
ATOM 670 N N . GLY A 1 86 ? 4.042 9.148 -5.792 1.00 97.19 86 GLY A N 1
ATOM 671 C CA . GLY A 1 86 ? 3.484 10.273 -5.040 1.00 97.19 86 GLY A CA 1
ATOM 672 C C . GLY A 1 86 ? 2.007 10.078 -4.680 1.00 97.19 86 GLY A C 1
ATOM 673 O O . GLY A 1 86 ? 1.593 10.383 -3.565 1.00 97.19 86 GLY A O 1
ATOM 674 N N . SER A 1 87 ? 1.212 9.506 -5.583 1.00 97.94 87 SER A N 1
ATOM 675 C CA . SER A 1 87 ? -0.210 9.226 -5.332 1.00 97.94 87 SER A CA 1
ATOM 676 C C . SER A 1 87 ? -0.404 8.118 -4.290 1.00 97.94 87 SER A C 1
ATOM 678 O O . SER A 1 87 ? -1.243 8.231 -3.392 1.00 97.94 87 SER A O 1
ATOM 680 N N . PHE A 1 88 ? 0.421 7.072 -4.336 1.00 97.69 88 PHE A N 1
ATOM 681 C CA . PHE A 1 88 ? 0.431 6.049 -3.293 1.00 97.69 88 PHE A CA 1
ATOM 682 C C . PHE A 1 88 ? 1.007 6.568 -1.967 1.00 97.69 88 PHE A C 1
ATOM 684 O O . PHE A 1 88 ? 0.494 6.220 -0.907 1.00 97.69 88 PHE A O 1
ATOM 691 N N . LEU A 1 89 ? 1.978 7.485 -1.984 1.00 97.94 89 LEU A N 1
ATOM 692 C CA . LEU A 1 89 ? 2.428 8.172 -0.769 1.00 97.94 89 LEU A CA 1
ATOM 693 C C . LEU A 1 89 ? 1.260 8.906 -0.096 1.00 97.94 89 LEU A C 1
ATOM 695 O O . LEU A 1 89 ? 1.046 8.749 1.105 1.00 97.94 89 LEU A O 1
ATOM 699 N N . LEU A 1 90 ? 0.461 9.652 -0.866 1.00 98.44 90 LEU A N 1
ATOM 700 C CA . LEU A 1 90 ? -0.744 10.310 -0.352 1.00 98.44 90 LEU A CA 1
ATOM 701 C C . LEU A 1 90 ? -1.775 9.304 0.177 1.00 98.44 90 LEU A C 1
ATOM 703 O O . LEU A 1 90 ? -2.403 9.570 1.201 1.00 98.44 90 LEU A O 1
ATOM 707 N N . THR A 1 91 ? -1.901 8.133 -0.458 1.00 98.44 91 THR A N 1
ATOM 708 C CA . THR A 1 91 ? -2.717 7.023 0.068 1.00 98.44 91 THR A CA 1
ATOM 709 C C . THR A 1 91 ? -2.264 6.639 1.473 1.00 98.44 91 THR A C 1
ATOM 711 O O . THR A 1 91 ? -3.070 6.651 2.406 1.00 98.44 91 THR A O 1
ATOM 714 N N . HIS A 1 92 ? -0.973 6.347 1.640 1.00 98.19 92 HIS A N 1
ATOM 715 C CA . HIS A 1 92 ? -0.408 5.900 2.913 1.00 98.19 92 HIS A CA 1
ATOM 716 C C . HIS A 1 92 ? -0.550 6.963 3.996 1.00 98.19 92 HIS A C 1
ATOM 718 O O . HIS A 1 92 ? -0.986 6.649 5.100 1.00 98.19 92 HIS A O 1
ATOM 724 N N . LEU A 1 93 ? -0.269 8.229 3.676 1.00 98.31 93 LEU A N 1
ATOM 725 C CA . LEU A 1 93 ? -0.460 9.349 4.602 1.00 98.31 93 LEU A CA 1
ATOM 726 C C . LEU A 1 93 ? -1.925 9.502 5.027 1.00 98.31 93 LEU A C 1
ATOM 728 O O . LEU A 1 93 ? -2.202 9.735 6.205 1.00 98.31 93 LEU A O 1
ATOM 732 N N . SER A 1 94 ? -2.867 9.318 4.101 1.00 98.25 94 SER A N 1
ATOM 733 C CA . SER A 1 94 ? -4.296 9.362 4.412 1.00 98.25 94 SER A CA 1
ATOM 734 C C . SER A 1 94 ? -4.713 8.207 5.329 1.00 98.25 94 SER A C 1
ATOM 736 O O . SER A 1 94 ? -5.415 8.420 6.317 1.00 98.25 94 SER A O 1
ATOM 738 N N . TYR A 1 95 ? -4.231 6.988 5.077 1.00 97.50 95 TYR A N 1
ATOM 739 C CA . TYR A 1 95 ? -4.489 5.838 5.951 1.00 97.50 95 TYR A CA 1
ATOM 740 C C . TYR A 1 95 ? -3.844 6.004 7.332 1.00 97.50 95 TYR A C 1
ATOM 742 O 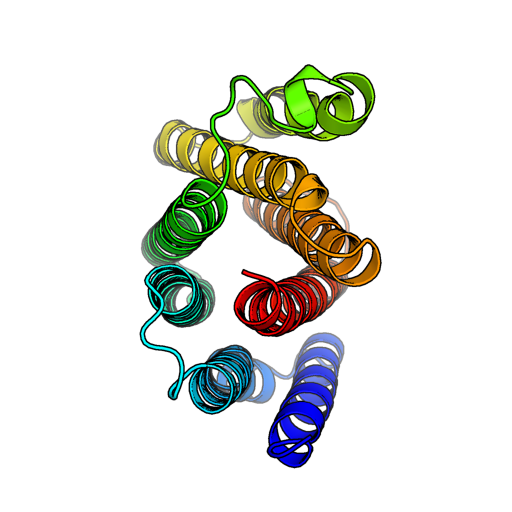O . TYR A 1 95 ? -4.487 5.723 8.341 1.00 97.50 95 TYR A O 1
ATOM 750 N N . ILE A 1 96 ? -2.621 6.540 7.410 1.00 96.44 96 ILE A N 1
ATOM 751 C CA . ILE A 1 96 ? -1.980 6.904 8.683 1.00 96.44 96 ILE A CA 1
ATOM 752 C C . ILE A 1 96 ? -2.853 7.898 9.446 1.00 96.44 96 ILE A C 1
ATOM 754 O O . ILE A 1 96 ? -3.099 7.693 10.635 1.00 96.44 96 ILE A O 1
ATOM 758 N N . ALA A 1 97 ? -3.344 8.950 8.782 1.00 95.62 97 ALA A N 1
ATOM 759 C CA . ALA A 1 97 ? -4.219 9.938 9.403 1.00 95.62 97 ALA A CA 1
ATOM 760 C C . ALA A 1 97 ? -5.506 9.292 9.934 1.00 95.62 97 ALA A C 1
ATOM 762 O O . ALA A 1 97 ? -5.883 9.565 11.070 1.00 95.62 97 ALA A O 1
ATOM 763 N N . ALA A 1 98 ? -6.131 8.384 9.172 1.00 94.44 98 ALA A N 1
ATOM 764 C CA . ALA A 1 98 ? -7.297 7.622 9.619 1.00 94.44 98 ALA A CA 1
ATOM 765 C C . ALA A 1 98 ? -6.983 6.790 10.875 1.00 94.44 98 ALA A C 1
ATOM 767 O O . ALA A 1 98 ? -7.646 6.931 11.903 1.00 94.44 98 ALA A O 1
ATOM 768 N N . PHE A 1 99 ? -5.938 5.963 10.817 1.00 92.56 99 PHE A N 1
ATOM 769 C CA . PHE A 1 99 ? -5.553 5.064 11.905 1.00 92.56 99 PHE A CA 1
ATOM 770 C C . PHE A 1 99 ? -5.053 5.805 13.145 1.00 92.56 99 PHE A C 1
ATOM 772 O O . PHE A 1 99 ? -5.182 5.279 14.245 1.00 92.56 99 PHE A O 1
ATOM 779 N N . SER A 1 100 ? -4.537 7.028 12.998 1.00 89.19 100 SER A N 1
ATOM 780 C CA . SER A 1 100 ? -4.024 7.852 14.102 1.00 89.19 100 SER A CA 1
ATOM 781 C C . SER A 1 100 ? -5.107 8.621 14.867 1.00 89.19 100 SER A C 1
ATOM 783 O O . SER A 1 100 ? -4.809 9.204 15.905 1.00 89.19 100 SER A O 1
ATOM 785 N N . LEU A 1 101 ? -6.367 8.613 14.414 1.00 87.00 101 LEU A N 1
ATOM 786 C CA . LEU A 1 101 ? -7.462 9.300 15.116 1.00 87.00 101 LEU A CA 1
ATOM 787 C C . LEU A 1 101 ? -7.813 8.679 16.479 1.00 87.00 101 LEU A C 1
ATOM 789 O O . LEU A 1 101 ? -8.404 9.356 17.316 1.00 87.00 101 LEU A O 1
ATOM 793 N N . TYR A 1 102 ? -7.465 7.410 16.704 1.00 72.12 102 TYR A N 1
ATOM 794 C CA . TYR A 1 102 ? -7.938 6.624 17.852 1.00 72.12 102 TYR A CA 1
ATOM 795 C C . TYR A 1 102 ? -6.841 6.015 18.764 1.00 72.12 102 TYR A C 1
ATOM 797 O O . TYR A 1 102 ? -7.169 5.553 19.865 1.00 72.12 102 TYR A O 1
ATOM 805 N N . PRO A 1 103 ? -5.539 6.041 18.404 1.00 65.69 103 PRO A N 1
ATOM 806 C CA . PRO A 1 103 ? -4.439 5.798 19.334 1.00 65.69 103 PRO A CA 1
ATOM 807 C C . PRO A 1 103 ? -3.589 7.047 19.632 1.00 65.69 103 PRO A C 1
ATOM 809 O O . PRO A 1 103 ? -3.248 7.837 18.762 1.00 65.69 103 PRO A O 1
ATOM 812 N N . SER A 1 104 ? -3.099 7.131 20.871 1.00 56.81 104 SER A N 1
ATOM 813 C CA . SER A 1 104 ? -1.799 7.754 21.140 1.00 56.81 104 SER A CA 1
ATOM 814 C C . SER A 1 104 ? -0.734 6.662 21.015 1.00 56.81 104 SER A C 1
ATOM 816 O O . SER A 1 104 ? -0.895 5.603 21.629 1.00 56.81 104 SER A O 1
ATOM 818 N N . PHE A 1 105 ? 0.368 6.906 20.292 1.00 57.72 105 PHE A N 1
ATOM 819 C CA . PHE A 1 105 ? 1.526 5.988 20.212 1.00 57.72 105 PHE A CA 1
ATOM 820 C C . PHE A 1 105 ? 1.999 5.494 21.593 1.00 57.72 105 PHE A C 1
ATOM 822 O O . PHE A 1 105 ? 2.554 4.404 21.717 1.00 57.72 105 PHE A O 1
ATOM 829 N N . LYS A 1 106 ? 1.712 6.256 22.657 1.00 55.81 106 LYS A N 1
ATOM 830 C CA . LYS A 1 106 ? 2.033 5.914 24.046 1.00 55.81 106 LYS A CA 1
ATOM 831 C C . LYS A 1 106 ? 1.308 4.667 24.576 1.00 55.81 106 LYS A C 1
ATOM 833 O O . LYS A 1 106 ? 1.870 4.023 25.458 1.00 55.81 106 LYS A O 1
ATOM 838 N N . ASN A 1 107 ? 0.138 4.311 24.034 1.00 61.12 107 ASN A N 1
ATOM 839 C CA . ASN A 1 107 ? -0.695 3.182 24.486 1.00 61.12 107 ASN A CA 1
ATOM 840 C C . ASN A 1 107 ? -0.937 2.114 23.393 1.00 61.12 107 ASN A C 1
ATOM 842 O O . ASN A 1 107 ? -1.724 1.193 23.607 1.00 61.12 107 ASN A O 1
ATOM 846 N N . GLY A 1 108 ? -0.283 2.229 22.231 1.00 64.81 108 GLY A N 1
ATOM 847 C CA . GLY A 1 108 ? -0.486 1.349 21.074 1.00 64.81 108 GLY A CA 1
ATOM 848 C C . GLY A 1 108 ? 0.155 -0.042 21.195 1.00 64.81 108 GLY A C 1
ATOM 849 O O . GLY A 1 108 ? 1.031 -0.276 22.031 1.00 64.81 108 GLY A O 1
ATOM 850 N N . ALA A 1 109 ? -0.275 -0.969 20.331 1.00 67.38 109 ALA A N 1
ATOM 851 C CA . ALA A 1 109 ? 0.234 -2.342 20.264 1.00 67.38 109 ALA A CA 1
ATOM 852 C C . ALA A 1 109 ? 1.752 -2.416 20.048 1.00 67.38 109 ALA A C 1
ATOM 854 O O . ALA A 1 109 ? 2.401 -3.264 20.650 1.00 67.38 109 ALA A O 1
ATOM 855 N N . VAL A 1 110 ? 2.327 -1.492 19.271 1.00 72.81 110 VAL A N 1
ATOM 856 C CA . VAL A 1 110 ? 3.771 -1.437 18.984 1.00 72.81 110 VAL A CA 1
ATOM 857 C C . VAL A 1 110 ? 4.599 -1.297 20.265 1.00 72.81 110 VAL A C 1
ATOM 859 O O . VAL A 1 110 ? 5.621 -1.957 20.411 1.00 72.81 110 VAL A O 1
ATOM 862 N N . ARG A 1 111 ? 4.148 -0.483 21.228 1.00 73.44 111 ARG A N 1
ATOM 863 C CA . ARG A 1 111 ? 4.863 -0.299 22.501 1.00 73.44 111 ARG A CA 1
ATOM 864 C C . ARG A 1 111 ? 4.691 -1.494 23.437 1.00 73.44 111 ARG A C 1
ATOM 866 O O . ARG A 1 111 ? 5.614 -1.839 24.164 1.00 73.44 111 ARG A O 1
ATOM 873 N N . GLN A 1 112 ? 3.502 -2.092 23.449 1.00 71.38 112 GLN A N 1
ATOM 874 C CA . GLN A 1 112 ? 3.168 -3.167 24.387 1.00 71.38 112 GLN A CA 1
ATOM 875 C C . GLN A 1 112 ? 3.630 -4.549 23.906 1.00 71.38 112 GLN A C 1
ATOM 877 O O . GLN A 1 112 ? 3.839 -5.442 24.719 1.00 71.38 112 GLN A O 1
ATOM 882 N N . GLN A 1 113 ? 3.771 -4.737 22.595 1.00 77.56 113 GLN A N 1
ATOM 883 C CA . GLN A 1 113 ? 4.208 -5.975 21.950 1.00 77.56 113 GLN A CA 1
ATOM 884 C C . GLN A 1 113 ? 5.199 -5.642 20.822 1.00 77.56 113 GLN A C 1
ATOM 886 O O . GLN A 1 113 ? 4.890 -5.843 19.645 1.00 77.56 113 GLN A O 1
ATOM 891 N N . PRO A 1 114 ? 6.405 -5.147 21.159 1.00 77.25 114 PRO A N 1
ATOM 892 C CA . PRO A 1 114 ? 7.393 -4.716 20.167 1.00 77.25 114 PRO A CA 1
ATOM 893 C C . PRO A 1 114 ? 7.802 -5.841 19.209 1.00 77.25 114 PRO A C 1
ATOM 895 O O . PRO A 1 114 ? 8.101 -5.579 18.048 1.00 77.25 114 PRO A O 1
ATOM 898 N N . LEU A 1 115 ? 7.724 -7.100 19.651 1.00 80.75 115 LEU A N 1
ATOM 899 C CA . LEU A 1 115 ? 7.994 -8.273 18.817 1.00 80.75 115 LEU A CA 1
ATOM 900 C C . LEU A 1 115 ? 7.031 -8.407 17.625 1.00 80.75 115 LEU A C 1
ATOM 902 O O . LEU A 1 115 ? 7.451 -8.860 16.567 1.00 80.75 115 LEU A O 1
ATOM 906 N N . LEU A 1 116 ? 5.768 -7.976 17.755 1.00 79.62 116 LEU A N 1
ATOM 907 C CA . LEU A 1 116 ? 4.814 -7.983 16.635 1.00 79.62 116 LEU A CA 1
ATOM 908 C C . LEU A 1 116 ? 5.121 -6.886 15.609 1.00 79.62 116 LEU A C 1
ATOM 910 O O . LEU A 1 116 ? 4.813 -7.038 14.431 1.00 79.62 116 LEU A O 1
ATOM 914 N N . ALA A 1 117 ? 5.724 -5.783 16.054 1.00 83.25 117 ALA A N 1
ATOM 915 C CA . ALA A 1 117 ? 6.124 -4.676 15.194 1.00 83.25 117 ALA A CA 1
ATOM 916 C C . ALA A 1 117 ? 7.502 -4.896 14.552 1.00 83.25 117 ALA A C 1
ATOM 918 O O . ALA A 1 117 ? 7.806 -4.263 13.545 1.00 83.25 117 ALA A O 1
ATOM 919 N N . LEU A 1 118 ? 8.324 -5.788 15.116 1.00 86.38 118 LEU A N 1
ATOM 920 C CA . LEU A 1 118 ? 9.705 -6.016 14.699 1.00 86.38 118 LEU A CA 1
ATOM 921 C C . LEU A 1 118 ? 9.851 -6.318 13.196 1.00 86.38 118 LEU A C 1
ATOM 923 O O . LEU A 1 118 ? 10.692 -5.672 12.574 1.00 86.38 118 LEU A O 1
ATOM 927 N N . PRO A 1 119 ? 9.034 -7.188 12.563 1.00 87.00 119 PRO A N 1
ATOM 928 C CA . PRO A 1 119 ? 9.149 -7.430 11.123 1.00 87.00 119 PRO A CA 1
ATOM 929 C C . PRO A 1 119 ? 8.918 -6.165 10.284 1.00 87.00 119 PRO A C 1
ATOM 931 O O . PRO A 1 119 ? 9.638 -5.926 9.319 1.00 87.00 119 PRO A O 1
ATOM 934 N N . LEU A 1 120 ? 7.958 -5.320 10.678 1.00 85.38 120 LEU A N 1
ATOM 935 C CA . LEU A 1 120 ? 7.667 -4.052 9.999 1.00 85.38 120 LEU A CA 1
ATOM 936 C C . LEU A 1 120 ? 8.748 -2.998 10.269 1.00 85.38 120 LEU A C 1
ATOM 938 O O . LEU A 1 120 ? 9.090 -2.225 9.383 1.00 85.38 120 LEU A O 1
ATOM 942 N N . LEU A 1 121 ? 9.323 -2.970 11.471 1.00 85.75 121 LEU A N 1
ATOM 943 C CA . LEU A 1 121 ? 10.420 -2.057 11.804 1.00 85.75 121 LEU A CA 1
ATOM 944 C C . LEU A 1 121 ? 11.708 -2.406 11.051 1.00 85.75 121 LEU A C 1
ATOM 946 O O . LEU A 1 121 ? 12.439 -1.506 10.647 1.00 85.75 121 LEU A O 1
ATOM 950 N N . LEU A 1 122 ? 11.972 -3.698 10.846 1.00 89.44 122 LEU A N 1
ATOM 951 C CA . LEU A 1 122 ? 13.117 -4.174 10.071 1.00 89.44 122 LEU A CA 1
ATOM 952 C C . LEU A 1 122 ? 12.891 -4.067 8.559 1.00 89.44 122 LEU A C 1
ATOM 954 O O . LEU A 1 122 ? 13.862 -3.971 7.814 1.00 89.44 122 LEU A O 1
ATOM 958 N N . PHE A 1 123 ? 11.638 -4.038 8.100 1.00 89.38 123 PHE A N 1
ATOM 959 C CA . PHE A 1 123 ? 11.302 -3.928 6.682 1.00 89.38 123 PHE A CA 1
ATOM 960 C C . PHE A 1 123 ? 11.969 -2.720 6.010 1.00 89.38 123 PHE A C 1
ATOM 962 O O . PHE A 1 123 ? 12.670 -2.891 5.015 1.00 89.38 123 PHE A O 1
ATOM 969 N N . LEU A 1 124 ? 11.801 -1.516 6.572 1.00 88.38 124 LEU A N 1
ATOM 970 C CA . LEU A 1 124 ? 12.344 -0.284 5.996 1.00 88.38 124 LEU A CA 1
ATOM 971 C C . LEU A 1 124 ? 13.870 -0.333 5.791 1.00 88.38 124 LEU A C 1
ATOM 973 O O . LEU A 1 124 ? 14.303 -0.133 4.653 1.00 88.38 124 LEU A O 1
ATOM 977 N N . PRO A 1 125 ? 14.704 -0.590 6.822 1.00 88.56 125 PRO A N 1
ATOM 978 C CA . PRO A 1 125 ? 16.152 -0.612 6.643 1.00 88.56 125 PRO A CA 1
ATOM 979 C C . PRO A 1 125 ? 16.610 -1.760 5.742 1.00 88.56 125 PRO A C 1
ATOM 981 O O . PRO A 1 125 ? 17.503 -1.547 4.926 1.00 88.56 125 PRO A O 1
ATOM 984 N N . LEU A 1 126 ? 15.990 -2.944 5.827 1.00 90.75 126 LEU A N 1
ATOM 985 C CA . LEU A 1 126 ? 16.374 -4.090 4.997 1.00 90.75 126 LEU A CA 1
ATOM 986 C C . LEU A 1 126 ? 16.058 -3.857 3.519 1.00 90.75 126 LEU A C 1
ATOM 988 O O . LEU A 1 126 ? 16.921 -4.092 2.676 1.00 90.75 126 LEU A O 1
ATOM 992 N N . MET A 1 127 ? 14.861 -3.359 3.195 1.00 89.62 127 MET A N 1
ATOM 993 C CA . MET A 1 127 ? 14.505 -3.049 1.807 1.00 89.62 127 MET A CA 1
ATOM 994 C C . MET A 1 127 ? 15.308 -1.878 1.256 1.00 89.62 127 MET A C 1
ATOM 996 O O . MET A 1 127 ? 15.759 -1.936 0.114 1.00 89.62 127 MET A O 1
ATOM 1000 N N . SER A 1 128 ? 15.540 -0.846 2.070 1.00 88.75 128 SER A N 1
ATOM 1001 C CA . SER A 1 128 ? 16.368 0.292 1.662 1.00 88.75 128 SER A CA 1
ATOM 1002 C C . SER A 1 128 ? 17.793 -0.156 1.358 1.00 88.75 128 SER A C 1
ATOM 1004 O O . SER A 1 128 ? 18.319 0.187 0.307 1.00 88.75 128 SER A O 1
ATOM 1006 N N . TRP A 1 129 ? 18.393 -0.971 2.232 1.00 91.69 129 TRP A N 1
ATOM 1007 C CA . TRP A 1 129 ? 19.720 -1.547 2.014 1.00 91.69 129 TRP A CA 1
ATOM 1008 C C . TRP A 1 129 ? 19.759 -2.435 0.768 1.00 91.69 129 TRP A C 1
ATOM 1010 O O . TRP A 1 129 ? 20.658 -2.289 -0.057 1.00 91.69 129 TRP A O 1
ATOM 1020 N N . TYR A 1 130 ? 18.760 -3.303 0.593 1.00 92.69 130 TYR A N 1
ATOM 1021 C CA . TYR A 1 130 ? 18.685 -4.213 -0.546 1.00 92.69 130 TYR A CA 1
ATOM 1022 C C . TYR A 1 130 ? 18.612 -3.474 -1.888 1.00 92.69 130 TYR A C 1
ATOM 1024 O O . TYR A 1 130 ? 19.232 -3.923 -2.849 1.00 92.69 130 TYR A O 1
ATOM 1032 N N . LEU A 1 131 ? 17.881 -2.357 -1.967 1.00 90.94 131 LEU A N 1
ATOM 1033 C CA . LEU A 1 131 ? 17.700 -1.575 -3.198 1.00 90.94 131 LEU A CA 1
ATOM 1034 C C . LEU A 1 131 ? 18.774 -0.496 -3.418 1.00 90.94 131 LEU A C 1
ATOM 1036 O O . LEU A 1 131 ? 18.884 0.018 -4.527 1.00 90.94 131 LEU A O 1
ATOM 1040 N N . TRP A 1 132 ? 19.555 -0.133 -2.394 1.00 89.75 132 TRP A N 1
ATOM 1041 C CA . TRP A 1 132 ? 20.391 1.076 -2.402 1.00 89.75 132 TRP A CA 1
ATOM 1042 C C . TRP A 1 132 ? 21.369 1.159 -3.578 1.00 89.75 132 TRP A C 1
ATOM 1044 O O . TRP A 1 132 ? 21.481 2.207 -4.208 1.00 89.75 132 TRP A O 1
ATOM 1054 N N . SER A 1 133 ? 22.062 0.059 -3.883 1.00 89.38 133 SER A N 1
ATOM 1055 C CA . SER A 1 133 ? 23.072 0.008 -4.949 1.00 89.38 133 SER A CA 1
ATOM 1056 C C . SER A 1 133 ? 22.488 0.146 -6.353 1.00 89.38 133 SER A C 1
ATOM 1058 O O . SER A 1 133 ? 23.200 0.565 -7.260 1.00 89.38 133 SER A O 1
ATOM 1060 N N . ASP A 1 134 ? 21.213 -0.202 -6.527 1.00 91.69 134 ASP A N 1
ATOM 1061 C CA . ASP A 1 134 ? 20.543 -0.246 -7.829 1.00 91.69 134 ASP A CA 1
ATOM 1062 C C . ASP A 1 134 ? 19.647 0.983 -8.069 1.00 91.69 134 ASP A C 1
ATOM 1064 O O . ASP 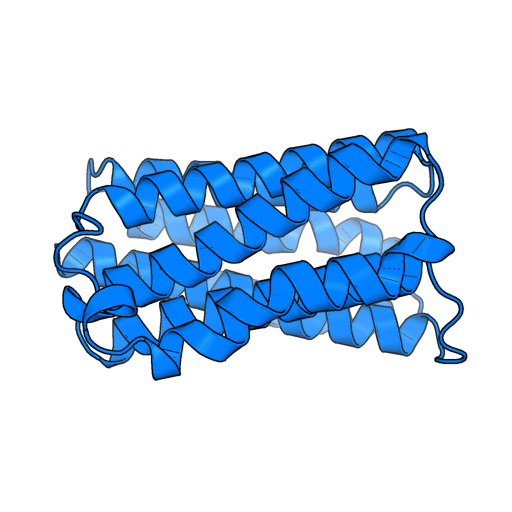A 1 134 ? 19.150 1.195 -9.174 1.00 91.69 134 ASP A O 1
ATOM 1068 N N . LEU A 1 135 ? 19.430 1.812 -7.040 1.00 91.00 135 LEU A N 1
ATOM 1069 C CA . LEU A 1 135 ? 18.586 3.002 -7.118 1.00 91.00 135 LEU A CA 1
ATOM 1070 C C . LEU A 1 135 ? 19.323 4.170 -7.794 1.00 91.00 135 LEU A C 1
ATOM 1072 O O . LEU A 1 135 ? 20.299 4.686 -7.234 1.00 91.00 135 LEU A O 1
ATOM 1076 N N . PRO A 1 136 ? 18.814 4.689 -8.929 1.00 91.44 136 PRO A N 1
ATOM 1077 C CA . PRO A 1 136 ? 19.346 5.916 -9.504 1.00 91.44 136 PRO A CA 1
ATOM 1078 C C . PRO A 1 136 ? 19.145 7.088 -8.536 1.00 91.44 136 PRO A C 1
ATOM 1080 O O . PRO A 1 136 ? 18.124 7.166 -7.848 1.00 91.44 136 PRO A O 1
ATOM 1083 N N . ILE A 1 137 ? 20.090 8.034 -8.520 1.00 90.69 137 ILE A N 1
ATOM 1084 C CA . ILE A 1 137 ? 20.119 9.176 -7.582 1.00 90.69 137 ILE A CA 1
ATOM 1085 C C . ILE A 1 137 ? 18.757 9.896 -7.457 1.00 90.69 137 ILE A C 1
ATOM 1087 O O . ILE A 1 137 ? 18.325 10.126 -6.325 1.00 90.69 137 ILE A O 1
ATOM 1091 N N . PRO A 1 138 ? 18.015 10.189 -8.550 1.00 90.38 138 PRO A N 1
ATOM 1092 C CA . PRO A 1 138 ? 16.720 10.870 -8.450 1.00 90.38 138 PRO A CA 1
ATOM 1093 C C . PRO A 1 138 ? 15.639 10.088 -7.687 1.00 90.38 138 PRO A C 1
ATOM 1095 O O . PRO A 1 138 ? 14.694 10.694 -7.185 1.00 90.38 138 PRO A O 1
ATOM 1098 N N . PHE A 1 139 ? 15.757 8.760 -7.585 1.00 91.50 139 PHE A N 1
ATOM 1099 C CA . PHE A 1 139 ? 14.767 7.893 -6.940 1.00 91.50 139 PHE A CA 1
ATOM 1100 C C . PHE A 1 139 ? 15.080 7.586 -5.475 1.00 91.50 139 PHE A C 1
ATOM 1102 O O . PHE A 1 139 ? 14.175 7.174 -4.755 1.00 91.50 139 PHE A O 1
ATOM 1109 N N . GLN A 1 140 ? 16.305 7.827 -5.000 1.00 91.56 140 GLN A N 1
ATOM 1110 C CA . GLN A 1 140 ? 16.711 7.468 -3.636 1.00 91.56 140 GLN A CA 1
ATOM 1111 C C . GLN A 1 140 ? 15.832 8.141 -2.572 1.00 91.56 140 GLN A C 1
ATOM 1113 O O . GLN A 1 140 ? 15.231 7.462 -1.740 1.00 91.56 140 GLN A O 1
ATOM 1118 N N . VAL A 1 141 ? 15.693 9.471 -2.627 1.00 92.94 141 VAL A N 1
ATOM 1119 C CA . VAL A 1 141 ? 14.873 10.220 -1.660 1.00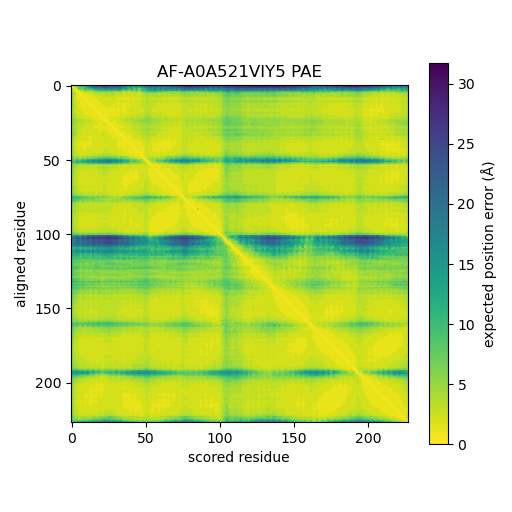 92.94 141 VAL A CA 1
ATOM 1120 C C . VAL A 1 141 ? 13.378 9.884 -1.791 1.00 92.94 141 VAL A C 1
ATOM 1122 O O . VAL A 1 141 ? 12.772 9.561 -0.765 1.00 92.94 141 VAL A O 1
ATOM 1125 N N . PRO A 1 142 ? 12.764 9.885 -2.996 1.00 93.31 142 PRO A N 1
ATOM 1126 C CA . PRO A 1 142 ? 11.366 9.482 -3.154 1.00 93.31 142 PRO A CA 1
ATOM 1127 C C . PRO A 1 142 ? 11.063 8.074 -2.634 1.00 93.31 142 PRO A C 1
ATOM 1129 O O . PRO A 1 142 ? 10.075 7.891 -1.925 1.00 93.31 142 PRO A O 1
ATOM 1132 N N . VAL A 1 143 ? 11.909 7.085 -2.939 1.00 93.25 143 VAL A N 1
ATOM 1133 C CA . VAL A 1 143 ? 11.699 5.688 -2.527 1.00 93.25 143 VAL A CA 1
ATOM 1134 C C . VAL A 1 143 ? 11.868 5.522 -1.018 1.00 93.25 143 VAL A C 1
ATOM 1136 O O . VAL A 1 143 ? 11.074 4.810 -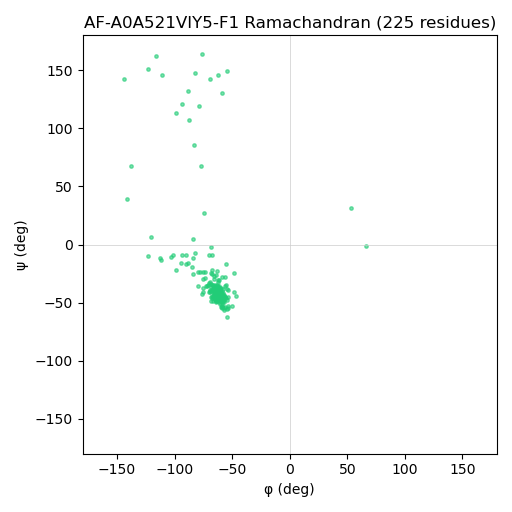0.401 1.00 93.25 143 VAL A O 1
ATOM 1139 N N . LEU A 1 144 ? 12.832 6.206 -0.392 1.00 93.06 144 LEU A N 1
ATOM 1140 C CA . LEU A 1 144 ? 12.978 6.204 1.067 1.00 93.06 144 LEU A CA 1
ATOM 1141 C C . LEU A 1 144 ? 11.769 6.831 1.767 1.00 93.06 144 LEU A C 1
ATOM 1143 O O . LEU A 1 144 ? 11.214 6.235 2.692 1.00 93.06 144 LEU A O 1
ATOM 1147 N N . ALA A 1 145 ? 11.339 8.015 1.317 1.00 94.56 145 ALA A N 1
ATOM 1148 C CA . ALA A 1 145 ? 10.175 8.700 1.877 1.00 94.56 145 ALA A CA 1
ATOM 1149 C C . ALA A 1 145 ? 8.907 7.844 1.736 1.00 94.56 145 ALA A C 1
ATOM 1151 O O . ALA A 1 145 ? 8.148 7.680 2.694 1.00 94.56 145 ALA A O 1
ATOM 1152 N N . TYR A 1 146 ? 8.728 7.237 0.561 1.00 95.25 146 TYR A N 1
ATOM 1153 C CA . TYR A 1 146 ? 7.650 6.300 0.283 1.00 95.25 146 TYR A CA 1
ATOM 1154 C C . TYR A 1 146 ? 7.668 5.092 1.219 1.00 95.25 146 TYR A C 1
ATOM 1156 O O . TYR A 1 146 ? 6.677 4.806 1.890 1.00 95.25 146 TYR A O 1
ATOM 1164 N N . SER A 1 147 ? 8.810 4.410 1.308 1.00 94.00 147 SER A N 1
ATOM 1165 C CA . SER A 1 147 ? 8.973 3.206 2.126 1.00 94.00 147 SER A CA 1
ATOM 1166 C C . SER A 1 147 ? 8.744 3.507 3.608 1.00 94.00 147 SER A C 1
ATOM 1168 O O . SER A 1 147 ? 8.147 2.700 4.324 1.00 94.00 147 SER A O 1
ATOM 1170 N N . GLY A 1 148 ? 9.163 4.689 4.073 1.00 95.44 148 GLY A N 1
ATOM 1171 C CA . GLY A 1 148 ? 8.896 5.168 5.427 1.00 95.44 148 GLY A CA 1
ATOM 1172 C C . GLY A 1 148 ? 7.403 5.347 5.699 1.00 95.44 148 GLY A C 1
ATOM 1173 O O . GLY A 1 148 ? 6.900 4.844 6.705 1.00 95.44 148 GLY A O 1
ATOM 1174 N N . ALA A 1 149 ? 6.673 5.995 4.787 1.00 96.88 149 ALA A N 1
ATOM 1175 C CA . ALA A 1 149 ? 5.226 6.162 4.906 1.00 96.88 149 ALA A CA 1
ATOM 1176 C C . ALA A 1 149 ? 4.475 4.823 4.841 1.00 96.88 149 ALA A C 1
ATOM 1178 O O . ALA A 1 149 ? 3.597 4.575 5.663 1.00 96.88 149 ALA A O 1
ATOM 1179 N N . LEU A 1 150 ? 4.856 3.930 3.927 1.00 95.94 150 LEU A N 1
ATOM 1180 C CA . LEU A 1 150 ? 4.296 2.582 3.814 1.00 95.94 150 LEU A CA 1
ATOM 1181 C C . LEU A 1 150 ? 4.490 1.780 5.116 1.00 95.94 150 LEU A C 1
ATOM 1183 O O . LEU A 1 150 ? 3.547 1.186 5.644 1.00 95.94 150 LEU A O 1
ATOM 1187 N N . THR A 1 151 ? 5.694 1.836 5.690 1.00 95.00 151 THR A N 1
ATOM 1188 C CA . THR A 1 151 ? 6.013 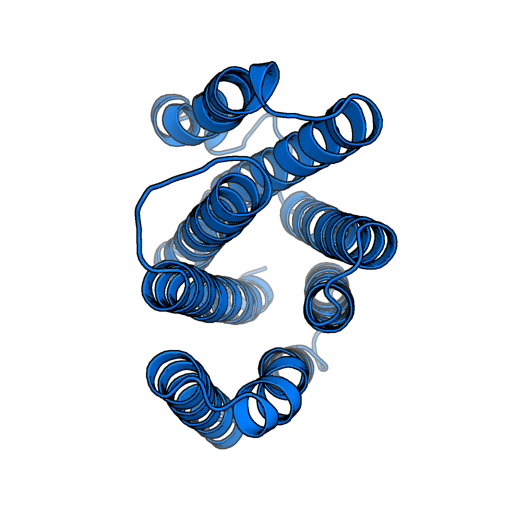1.194 6.976 1.00 95.00 151 THR A CA 1
ATOM 1189 C C . THR A 1 151 ? 5.188 1.787 8.116 1.00 95.00 151 THR A C 1
ATOM 1191 O O . THR A 1 151 ? 4.608 1.059 8.925 1.00 95.00 151 THR A O 1
ATOM 1194 N N . LEU A 1 152 ? 5.092 3.117 8.177 1.00 94.69 152 LEU A N 1
ATOM 1195 C CA . LEU A 1 152 ? 4.326 3.816 9.203 1.00 94.69 152 LEU A CA 1
ATOM 1196 C C . LEU A 1 152 ? 2.824 3.526 9.093 1.00 94.69 152 LEU A C 1
ATOM 1198 O O . LEU A 1 152 ? 2.160 3.384 10.121 1.00 94.69 152 LEU A O 1
ATOM 1202 N N . MET A 1 153 ? 2.287 3.383 7.880 1.00 96.44 153 MET A N 1
ATOM 1203 C CA . MET A 1 153 ? 0.903 2.968 7.642 1.00 96.44 153 MET A CA 1
ATOM 1204 C C . MET A 1 153 ? 0.653 1.569 8.211 1.00 96.44 153 MET A C 1
ATOM 1206 O O . MET A 1 153 ? -0.280 1.388 9.001 1.00 96.44 153 MET A O 1
ATOM 1210 N N . ALA A 1 154 ? 1.539 0.610 7.926 1.00 95.44 154 ALA A N 1
ATOM 1211 C CA . ALA A 1 154 ? 1.429 -0.740 8.469 1.00 95.44 154 ALA A CA 1
ATOM 1212 C C . ALA A 1 154 ? 1.514 -0.760 10.005 1.00 95.44 154 ALA A C 1
ATOM 1214 O O . ALA A 1 154 ? 0.668 -1.373 10.664 1.00 95.44 154 ALA A O 1
ATOM 1215 N N . LEU A 1 155 ? 2.454 -0.019 10.601 1.00 93.19 155 LEU A N 1
ATOM 1216 C CA . LEU A 1 155 ? 2.561 0.123 12.060 1.00 93.19 155 LEU A CA 1
ATOM 1217 C C . LEU A 1 155 ? 1.331 0.805 12.677 1.00 93.19 155 LEU A C 1
ATOM 1219 O O . LEU A 1 155 ? 0.904 0.448 13.777 1.00 93.19 155 LEU A O 1
ATOM 1223 N N . SER A 1 156 ? 0.743 1.775 11.978 1.00 92.62 156 SER A N 1
ATOM 1224 C CA . SER A 1 156 ? -0.473 2.461 12.425 1.00 92.62 156 SER A CA 1
ATOM 1225 C C . SER A 1 156 ? -1.673 1.511 12.426 1.00 92.62 156 SER A C 1
ATOM 1227 O O . SER A 1 156 ? -2.435 1.510 13.394 1.00 92.62 156 SER A O 1
ATOM 1229 N N . SER A 1 157 ? -1.793 0.633 11.422 1.00 93.44 157 SER A N 1
ATOM 1230 C CA . SER A 1 157 ? -2.833 -0.407 11.394 1.00 93.44 157 SER A CA 1
ATOM 1231 C C . SER A 1 157 ? -2.694 -1.391 12.568 1.00 93.44 157 SER A C 1
ATOM 1233 O O . SER A 1 157 ? -3.679 -1.724 13.231 1.00 93.44 157 SER A O 1
ATOM 1235 N N . LEU A 1 158 ? -1.457 -1.781 12.904 1.00 91.50 158 LEU A N 1
ATOM 1236 C CA . LEU A 1 158 ? -1.160 -2.630 14.060 1.00 91.50 158 LEU A CA 1
ATOM 1237 C C . LEU A 1 158 ? -1.498 -1.927 15.378 1.00 91.50 158 LEU A C 1
ATOM 1239 O O . LEU A 1 158 ? -2.048 -2.538 16.287 1.00 91.50 158 LEU A O 1
ATOM 1243 N N . ASN A 1 159 ? -1.216 -0.630 15.502 1.00 89.19 159 ASN A N 1
ATOM 1244 C CA . ASN A 1 159 ? -1.585 0.126 16.700 1.00 89.19 159 ASN A CA 1
ATOM 1245 C C . ASN A 1 159 ? -3.101 0.234 16.889 1.00 89.19 159 ASN A C 1
ATOM 1247 O O . ASN A 1 159 ? -3.582 0.136 18.021 1.00 89.19 159 ASN A O 1
ATOM 1251 N N . MET A 1 160 ? -3.847 0.407 15.797 1.00 86.62 160 MET A N 1
ATOM 1252 C CA . MET A 1 160 ? -5.308 0.456 15.815 1.00 86.62 160 MET A CA 1
ATOM 1253 C C . MET A 1 160 ? -5.937 -0.884 16.225 1.00 86.62 160 MET A C 1
ATOM 1255 O O . MET A 1 160 ? -7.007 -0.899 16.834 1.00 86.62 160 MET A O 1
ATOM 1259 N N . SER A 1 161 ? -5.248 -2.002 15.979 1.00 85.38 161 SER A N 1
ATOM 1260 C CA . SER A 1 161 ? -5.731 -3.371 16.203 1.00 85.38 161 SER A CA 1
ATOM 1261 C C . SER A 1 161 ? -6.206 -3.672 17.637 1.00 85.38 161 SER A C 1
ATOM 1263 O O . SER A 1 161 ? -6.883 -4.669 17.862 1.00 85.38 161 SER A O 1
ATOM 1265 N N . ARG A 1 162 ? -5.848 -2.843 18.626 1.00 83.19 162 ARG A N 1
ATOM 1266 C CA . ARG A 1 162 ? -6.253 -2.997 20.038 1.00 83.19 162 ARG A CA 1
ATOM 1267 C C . ARG A 1 162 ? -7.551 -2.286 20.420 1.00 83.19 162 ARG A C 1
ATOM 1269 O O . ARG A 1 162 ? -8.008 -2.444 21.548 1.00 83.19 162 ARG A O 1
ATOM 1276 N N . ARG A 1 163 ? -8.104 -1.461 19.532 1.00 84.00 163 ARG A N 1
ATOM 1277 C CA . ARG A 1 163 ? -9.342 -0.695 19.766 1.00 84.00 163 ARG A CA 1
ATOM 1278 C C . ARG A 1 163 ? -10.557 -1.281 19.067 1.00 84.00 163 ARG A C 1
ATOM 1280 O O . ARG A 1 163 ? -11.666 -0.857 19.349 1.00 84.00 163 ARG A O 1
ATOM 1287 N N . VAL A 1 164 ? -10.319 -2.234 18.183 1.00 89.19 164 VAL A N 1
ATOM 1288 C CA . VAL A 1 164 ? -11.330 -2.896 17.375 1.00 89.19 164 VAL A CA 1
ATOM 1289 C C . VAL A 1 164 ? -11.386 -4.375 17.738 1.00 89.19 164 VAL A C 1
ATOM 1291 O O . VAL A 1 164 ? -10.451 -4.926 18.328 1.00 89.19 164 VAL A O 1
ATOM 1294 N N . ALA A 1 165 ? -12.477 -5.034 17.377 1.00 92.31 165 ALA A N 1
ATOM 1295 C CA . ALA A 1 165 ? -12.636 -6.466 17.497 1.00 92.31 165 ALA A CA 1
ATOM 1296 C C . ALA A 1 165 ? -11.493 -7.196 16.779 1.00 92.31 165 ALA A C 1
ATOM 1298 O O . ALA A 1 165 ? -10.960 -6.746 15.759 1.00 92.31 165 ALA A O 1
ATOM 1299 N N . LYS A 1 166 ? -11.132 -8.376 17.293 1.00 92.00 166 LYS A N 1
ATOM 1300 C CA . LYS A 1 166 ? -10.018 -9.180 16.770 1.00 92.00 166 LYS A CA 1
ATOM 1301 C C . LYS A 1 166 ? -10.151 -9.450 15.267 1.00 92.00 166 LYS A C 1
ATOM 1303 O O . LYS A 1 166 ? -9.153 -9.411 14.554 1.00 92.00 166 LYS A O 1
ATOM 1308 N N . GLN A 1 167 ? -11.363 -9.703 14.773 1.00 94.12 167 GLN A N 1
ATOM 1309 C CA . GLN A 1 167 ? -11.609 -9.926 13.348 1.00 94.12 167 GLN A CA 1
ATOM 1310 C C . GLN A 1 167 ? -11.280 -8.676 12.518 1.00 94.12 167 GLN A C 1
ATOM 1312 O O . GLN A 1 167 ? -10.559 -8.770 11.527 1.00 94.12 167 GLN A O 1
ATOM 1317 N N . THR A 1 168 ? -11.747 -7.505 12.952 1.00 94.50 168 THR A N 1
ATOM 1318 C CA . THR A 1 168 ? -11.493 -6.207 12.309 1.00 94.50 168 THR A CA 1
ATOM 1319 C C . THR A 1 168 ? -10.005 -5.866 12.303 1.00 94.50 168 THR A C 1
ATOM 1321 O O . THR A 1 168 ? -9.447 -5.517 11.263 1.00 94.50 168 THR A O 1
ATOM 1324 N N . ALA A 1 169 ? -9.333 -6.078 13.435 1.00 93.44 169 ALA A N 1
ATOM 1325 C CA . ALA A 1 169 ? -7.885 -5.970 13.571 1.00 93.44 169 ALA A CA 1
ATOM 1326 C C . ALA A 1 169 ? -7.126 -6.838 12.556 1.00 93.44 169 ALA A C 1
ATOM 1328 O O . ALA A 1 169 ? -6.209 -6.352 11.896 1.00 93.44 169 ALA A O 1
ATOM 1329 N N . MET A 1 170 ? -7.511 -8.111 12.407 1.00 95.44 170 MET A N 1
ATOM 1330 C CA . MET A 1 170 ? -6.856 -9.024 11.467 1.00 95.44 170 MET A CA 1
ATOM 1331 C C . MET A 1 170 ? -7.007 -8.558 10.018 1.00 95.44 170 MET A C 1
ATOM 1333 O O . MET A 1 170 ? -6.033 -8.618 9.275 1.00 95.44 170 MET A O 1
ATOM 1337 N N . LEU A 1 171 ? -8.182 -8.058 9.621 1.00 97.62 171 LEU A N 1
ATOM 1338 C CA . LEU A 1 171 ? -8.390 -7.520 8.273 1.00 97.62 171 LEU A CA 1
ATOM 1339 C C . LEU A 1 171 ? -7.471 -6.323 7.998 1.00 97.62 171 LEU A C 1
ATOM 1341 O O . LEU A 1 171 ? -6.803 -6.292 6.968 1.00 97.62 171 LEU A O 1
ATOM 1345 N N . LEU A 1 172 ? -7.398 -5.368 8.929 1.00 96.38 172 LEU A N 1
ATOM 1346 C CA . LEU A 1 172 ? -6.569 -4.171 8.767 1.00 96.38 172 LEU A CA 1
ATOM 1347 C C . LEU A 1 172 ? -5.074 -4.511 8.693 1.00 96.38 172 LEU A C 1
ATOM 1349 O O . LEU A 1 172 ? -4.385 -4.053 7.785 1.00 96.38 172 LEU A O 1
ATOM 1353 N N . VAL A 1 173 ? -4.583 -5.349 9.611 1.00 95.44 173 VAL A N 1
ATOM 1354 C CA . VAL A 1 173 ? -3.158 -5.706 9.679 1.00 95.44 173 VAL A CA 1
ATOM 1355 C C . VAL A 1 173 ? -2.737 -6.543 8.474 1.00 95.44 173 VAL A C 1
ATOM 1357 O O . VAL A 1 173 ? -1.748 -6.212 7.825 1.00 95.44 173 VAL A O 1
ATOM 1360 N N . TRP A 1 174 ? -3.485 -7.596 8.126 1.00 97.44 174 TRP A N 1
ATOM 1361 C CA . TRP A 1 174 ? -3.150 -8.409 6.952 1.00 97.44 174 TRP A CA 1
ATOM 1362 C C . TRP A 1 174 ? -3.306 -7.631 5.650 1.00 97.44 174 TRP A C 1
ATOM 1364 O O . TRP A 1 174 ? -2.501 -7.808 4.739 1.00 97.44 174 TRP A O 1
ATOM 1374 N N . GLY A 1 175 ? -4.288 -6.731 5.578 1.00 98.12 175 GLY A N 1
ATOM 1375 C CA . GLY A 1 175 ? -4.437 -5.819 4.454 1.00 98.12 175 GLY A CA 1
ATOM 1376 C C . GLY A 1 175 ? -3.211 -4.924 4.268 1.00 98.12 175 GLY A C 1
ATOM 1377 O O . GLY A 1 175 ? -2.672 -4.843 3.165 1.00 98.12 175 GLY A O 1
ATOM 1378 N N . ALA A 1 176 ? -2.710 -4.326 5.353 1.00 97.38 176 ALA A N 1
ATOM 1379 C CA . ALA A 1 176 ? -1.501 -3.509 5.319 1.00 97.38 176 ALA A CA 1
ATOM 1380 C C . ALA A 1 176 ? -0.247 -4.324 4.962 1.00 97.38 176 ALA A C 1
ATOM 1382 O O . ALA A 1 176 ? 0.557 -3.873 4.151 1.00 97.38 176 ALA A O 1
ATOM 1383 N N . VAL A 1 177 ? -0.093 -5.537 5.506 1.00 96.88 177 VAL A N 1
ATOM 1384 C CA . VAL A 1 177 ? 1.031 -6.434 5.173 1.00 96.88 177 VAL A CA 1
ATOM 1385 C C . VAL A 1 177 ? 1.028 -6.800 3.688 1.00 96.88 177 VAL A C 1
ATOM 1387 O O . VAL A 1 177 ? 2.072 -6.741 3.045 1.00 96.88 177 VAL A O 1
ATOM 1390 N N . LEU A 1 178 ? -0.129 -7.136 3.114 1.00 98.25 178 LEU A N 1
ATOM 1391 C CA . LEU A 1 178 ? -0.234 -7.436 1.684 1.00 98.25 178 LEU A CA 1
ATOM 1392 C C . LEU A 1 178 ? 0.075 -6.218 0.806 1.00 98.25 178 LEU A C 1
ATOM 1394 O O . LEU A 1 178 ? 0.696 -6.381 -0.243 1.00 98.25 178 LEU A O 1
ATOM 1398 N N . PHE A 1 179 ? -0.294 -5.013 1.248 1.00 97.25 179 PHE A N 1
ATOM 1399 C CA . PHE A 1 179 ? 0.087 -3.775 0.566 1.00 97.25 179 PHE A CA 1
ATOM 1400 C C . PHE A 1 179 ? 1.612 -3.587 0.596 1.00 97.25 179 PHE A C 1
ATOM 1402 O O . PHE A 1 179 ? 2.229 -3.387 -0.447 1.00 97.25 179 PHE A O 1
ATOM 1409 N N . VAL A 1 180 ? 2.247 -3.772 1.760 1.00 97.19 180 VAL A N 1
ATOM 1410 C CA . VAL A 1 180 ? 3.714 -3.732 1.887 1.00 97.19 180 VAL A CA 1
ATOM 1411 C C . VAL A 1 180 ? 4.378 -4.723 0.926 1.00 97.19 180 VAL A C 1
ATOM 1413 O O . VAL A 1 180 ? 5.319 -4.361 0.220 1.00 97.19 180 VAL A O 1
ATOM 1416 N N . LEU A 1 181 ? 3.873 -5.958 0.853 1.00 96.94 181 LEU A N 1
ATOM 1417 C CA . LEU A 1 181 ? 4.394 -6.985 -0.053 1.00 96.94 181 LEU A CA 1
ATOM 1418 C C . LEU A 1 181 ? 4.213 -6.610 -1.531 1.00 96.94 181 LEU A C 1
ATOM 1420 O O . LEU A 1 181 ? 5.152 -6.770 -2.306 1.00 96.94 181 LEU A O 1
ATOM 1424 N N . SER A 1 182 ? 3.038 -6.100 -1.915 1.00 97.50 182 SER A N 1
ATOM 1425 C CA . SER A 1 182 ? 2.770 -5.590 -3.268 1.00 97.50 182 SER A CA 1
ATOM 1426 C C . SER A 1 182 ? 3.800 -4.543 -3.687 1.00 97.50 182 SER A C 1
ATOM 1428 O O . SER A 1 182 ? 4.483 -4.703 -4.697 1.00 97.50 182 SER A O 1
ATOM 1430 N N . ASP A 1 183 ? 3.965 -3.500 -2.878 1.00 95.50 183 ASP A N 1
ATOM 1431 C CA . ASP A 1 183 ? 4.828 -2.368 -3.218 1.00 95.50 183 ASP A CA 1
ATOM 1432 C C . ASP A 1 183 ? 6.306 -2.748 -3.222 1.00 95.50 183 ASP A C 1
ATOM 1434 O O . ASP A 1 183 ? 7.082 -2.245 -4.035 1.00 95.50 183 ASP A O 1
ATOM 1438 N N . SER A 1 184 ? 6.693 -3.685 -2.355 1.00 94.56 184 SER A N 1
ATOM 1439 C CA . SER A 1 184 ? 8.041 -4.258 -2.365 1.00 94.56 184 SER A CA 1
ATOM 1440 C C . SER A 1 184 ? 8.328 -4.960 -3.686 1.00 94.56 184 SER A C 1
ATOM 1442 O O . SER A 1 184 ? 9.399 -4.777 -4.260 1.00 94.56 184 SER A O 1
ATOM 1444 N N . MET A 1 185 ? 7.366 -5.735 -4.197 1.00 95.31 185 MET A N 1
ATOM 1445 C CA . MET A 1 185 ? 7.500 -6.398 -5.492 1.00 95.31 185 MET A CA 1
ATOM 1446 C C . MET A 1 185 ? 7.551 -5.388 -6.646 1.00 95.31 185 MET A C 1
ATOM 1448 O O . MET A 1 185 ? 8.366 -5.580 -7.543 1.00 95.31 185 MET A O 1
ATOM 1452 N N . ILE A 1 186 ? 6.782 -4.290 -6.594 1.00 94.31 186 ILE A N 1
ATOM 1453 C CA . ILE A 1 186 ? 6.871 -3.189 -7.577 1.00 94.31 186 ILE A CA 1
ATOM 1454 C C . ILE A 1 186 ? 8.269 -2.559 -7.566 1.00 94.31 186 ILE A C 1
ATOM 1456 O O . ILE A 1 186 ? 8.869 -2.362 -8.622 1.00 94.31 186 ILE A O 1
ATOM 1460 N N . ALA A 1 187 ? 8.807 -2.243 -6.385 1.00 93.25 187 ALA A N 1
ATOM 1461 C CA . ALA A 1 187 ? 10.134 -1.642 -6.262 1.00 93.25 187 ALA A CA 1
ATOM 1462 C C . ALA A 1 187 ? 11.227 -2.580 -6.796 1.00 93.25 187 ALA A C 1
ATOM 1464 O O . ALA A 1 187 ? 12.120 -2.151 -7.528 1.00 93.25 187 ALA A O 1
ATOM 1465 N N . VAL A 1 188 ? 11.128 -3.870 -6.476 1.00 93.44 188 VAL A N 1
ATOM 1466 C CA . VAL A 1 188 ? 12.058 -4.890 -6.962 1.00 93.44 188 VAL A CA 1
ATOM 1467 C C . VAL A 1 188 ? 11.945 -5.079 -8.479 1.00 93.44 188 VAL A C 1
ATOM 1469 O O . VAL A 1 188 ? 12.977 -5.096 -9.138 1.00 93.44 188 VAL A O 1
ATOM 1472 N N . GLU A 1 189 ? 10.739 -5.163 -9.050 1.00 92.62 189 GLU A N 1
ATOM 1473 C CA . GLU A 1 189 ? 10.535 -5.246 -10.509 1.00 92.62 189 GLU A CA 1
ATOM 1474 C C . GLU A 1 189 ? 11.092 -4.007 -11.227 1.00 92.62 189 GLU A C 1
ATOM 1476 O O . GLU A 1 189 ? 11.654 -4.116 -12.315 1.00 92.62 189 GLU A O 1
ATOM 1481 N N . LYS A 1 190 ? 10.962 -2.823 -10.616 1.00 91.38 190 LYS A N 1
ATOM 1482 C CA . LYS A 1 190 ? 11.392 -1.562 -11.224 1.00 91.38 190 LYS A CA 1
ATOM 1483 C C . LYS A 1 190 ? 12.906 -1.365 -11.217 1.00 91.38 190 LYS A C 1
ATOM 1485 O O . LYS A 1 190 ? 13.436 -0.828 -12.188 1.00 91.38 190 LYS A O 1
ATOM 1490 N N . PHE A 1 191 ? 13.576 -1.720 -10.121 1.00 92.38 191 PHE A N 1
ATOM 1491 C CA . PHE A 1 191 ? 14.980 -1.358 -9.892 1.00 92.38 191 PHE A CA 1
ATOM 1492 C C . PHE A 1 191 ? 15.946 -2.543 -9.918 1.00 92.38 191 PHE A C 1
ATOM 1494 O O . PHE A 1 191 ? 17.148 -2.323 -10.009 1.00 92.38 191 PHE A O 1
ATOM 1501 N N . LYS A 1 192 ? 15.466 -3.792 -9.871 1.00 90.12 192 LYS A N 1
ATOM 1502 C CA . LYS A 1 192 ? 16.326 -4.981 -9.909 1.00 90.12 192 LYS A CA 1
ATOM 1503 C C . LYS A 1 192 ? 15.973 -5.921 -11.049 1.00 90.12 192 LYS A C 1
ATOM 1505 O O . LYS A 1 192 ? 14.824 -6.090 -11.439 1.00 90.12 192 LYS A O 1
ATOM 1510 N N . THR A 1 193 ? 16.996 -6.631 -11.513 1.00 84.69 193 THR A N 1
ATOM 1511 C CA . THR A 1 193 ? 16.821 -7.770 -12.415 1.00 84.69 193 THR A CA 1
ATOM 1512 C C . THR A 1 193 ? 16.612 -9.028 -11.575 1.00 84.69 193 THR A C 1
ATOM 1514 O O . THR A 1 193 ? 17.546 -9.514 -10.945 1.00 84.69 193 THR A O 1
ATOM 1517 N N . THR A 1 194 ? 15.385 -9.550 -11.525 1.00 78.75 194 THR A N 1
ATOM 1518 C CA . THR A 1 194 ? 15.024 -10.702 -10.673 1.00 78.75 194 THR A CA 1
ATOM 1519 C C . THR A 1 194 ? 15.112 -12.058 -11.369 1.00 78.75 194 THR A C 1
ATOM 1521 O O . THR A 1 194 ? 14.955 -13.082 -10.711 1.00 78.75 194 THR A O 1
ATOM 1524 N N . GLY A 1 195 ? 15.314 -12.090 -12.692 1.00 82.31 195 GLY A N 1
ATOM 1525 C CA . GLY A 1 195 ? 15.282 -13.322 -13.497 1.00 82.31 195 GLY A CA 1
ATOM 1526 C C . GLY A 1 195 ? 13.905 -14.003 -13.571 1.00 82.31 195 GLY A C 1
ATOM 1527 O O . GLY A 1 195 ? 13.759 -15.014 -14.252 1.00 82.31 195 GLY A O 1
ATOM 1528 N N . LEU A 1 196 ? 12.891 -13.457 -12.892 1.00 88.06 196 LEU A N 1
ATOM 1529 C CA . LEU A 1 196 ? 11.520 -13.955 -12.908 1.00 88.06 196 LEU A CA 1
ATOM 1530 C C . LEU A 1 196 ? 10.775 -13.447 -14.152 1.00 88.06 196 LEU A C 1
ATOM 1532 O O . LEU A 1 196 ? 11.013 -12.317 -14.587 1.00 88.06 196 LEU A O 1
ATOM 1536 N N . PRO A 1 197 ? 9.827 -14.226 -14.705 1.00 90.88 197 PRO A N 1
ATOM 1537 C CA . PRO A 1 197 ? 8.978 -13.749 -15.790 1.00 90.88 197 PRO A CA 1
ATOM 1538 C C . PRO A 1 197 ? 8.180 -12.503 -15.355 1.00 90.88 197 PRO A C 1
ATOM 1540 O O . PRO A 1 197 ? 7.498 -12.567 -14.326 1.00 90.88 197 PRO A O 1
ATOM 1543 N N . PRO A 1 198 ? 8.172 -11.402 -16.135 1.00 89.81 198 PRO A N 1
ATOM 1544 C CA . PRO A 1 198 ? 7.431 -10.185 -15.780 1.00 89.81 198 PRO A CA 1
ATOM 1545 C C . PRO A 1 198 ? 5.940 -10.432 -15.520 1.00 89.81 198 PRO A C 1
ATOM 1547 O O . PRO A 1 198 ? 5.353 -9.856 -14.612 1.00 89.81 198 PRO A O 1
ATOM 1550 N N . VAL A 1 199 ? 5.336 -11.367 -16.261 1.00 94.12 199 VAL A N 1
ATOM 1551 C CA . VAL A 1 199 ? 3.932 -11.774 -16.079 1.00 94.12 199 VAL A CA 1
ATOM 1552 C C . VAL A 1 199 ? 3.674 -12.326 -14.679 1.00 94.12 199 VAL A C 1
ATOM 1554 O O . VAL A 1 199 ? 2.657 -12.009 -14.067 1.00 94.12 199 VAL A O 1
ATOM 1557 N N . PHE A 1 200 ? 4.599 -13.136 -14.160 1.00 93.94 200 PHE A N 1
ATOM 1558 C CA . PHE A 1 200 ? 4.474 -13.719 -12.828 1.00 93.94 200 PHE A CA 1
ATOM 1559 C C . PHE A 1 200 ? 4.578 -12.639 -11.747 1.00 93.94 200 PHE A C 1
ATOM 1561 O O . PHE A 1 200 ? 3.738 -12.591 -10.852 1.00 93.94 200 PHE A O 1
ATOM 1568 N N . MET A 1 201 ? 5.544 -11.723 -11.878 1.00 94.25 201 MET A N 1
ATOM 1569 C CA . MET A 1 201 ? 5.688 -10.582 -10.966 1.00 94.25 201 MET A CA 1
ATOM 1570 C C . MET A 1 201 ? 4.427 -9.715 -10.947 1.00 94.25 201 MET A C 1
ATOM 1572 O O . MET A 1 201 ? 3.872 -9.471 -9.878 1.00 94.25 201 MET A O 1
ATOM 1576 N N . GLN A 1 202 ? 3.915 -9.328 -12.117 1.00 94.69 202 GLN A N 1
ATOM 1577 C CA . GLN A 1 202 ? 2.704 -8.511 -12.233 1.00 94.69 202 GLN A CA 1
ATOM 1578 C C . GLN A 1 202 ? 1.470 -9.211 -11.661 1.00 94.69 202 GLN A C 1
ATOM 1580 O O . GLN A 1 202 ? 0.656 -8.577 -10.985 1.00 94.69 202 GLN A O 1
ATOM 1585 N N . PHE A 1 203 ? 1.340 -10.523 -11.873 1.00 96.88 203 PHE A N 1
ATOM 1586 C CA . PHE A 1 203 ? 0.270 -11.314 -11.275 1.00 96.88 203 PHE A CA 1
ATOM 1587 C C . PHE A 1 203 ? 0.361 -11.322 -9.743 1.00 96.88 203 PHE A C 1
ATOM 1589 O O . PHE A 1 203 ? -0.647 -11.094 -9.069 1.00 96.88 203 PHE A O 1
ATOM 1596 N N . CYS A 1 204 ? 1.554 -11.549 -9.183 1.00 97.50 204 CYS A N 1
ATOM 1597 C CA . CYS A 1 204 ? 1.778 -11.540 -7.738 1.00 97.50 204 CYS A CA 1
ATOM 1598 C C . CYS A 1 204 ? 1.500 -10.162 -7.127 1.00 97.50 204 CYS A C 1
ATOM 1600 O O . CYS A 1 204 ? 0.770 -10.094 -6.139 1.00 97.50 204 CYS A O 1
ATOM 1602 N N . ILE A 1 205 ? 2.007 -9.089 -7.745 1.00 97.25 205 ILE A N 1
ATOM 1603 C CA . ILE A 1 205 ? 1.762 -7.693 -7.351 1.00 97.25 205 ILE A CA 1
ATOM 1604 C C . ILE A 1 205 ? 0.262 -7.416 -7.293 1.00 97.25 205 ILE A C 1
ATOM 1606 O O . ILE A 1 205 ? -0.257 -7.028 -6.251 1.00 97.25 205 ILE A O 1
ATOM 1610 N N . MET A 1 206 ? -0.465 -7.666 -8.385 1.00 97.69 206 MET A N 1
ATOM 1611 C CA . MET A 1 206 ? -1.895 -7.361 -8.426 1.00 97.69 206 MET A CA 1
ATOM 1612 C C . MET A 1 206 ? -2.702 -8.249 -7.473 1.00 97.69 206 MET A C 1
ATOM 1614 O O . MET A 1 206 ? -3.658 -7.778 -6.862 1.00 97.69 206 MET A O 1
ATOM 1618 N N . SER A 1 207 ? -2.315 -9.512 -7.287 1.00 98.06 207 SER A N 1
ATOM 1619 C CA . SER A 1 207 ? -3.005 -10.422 -6.364 1.00 98.06 207 SER A CA 1
ATOM 1620 C C . SER A 1 207 ? -2.884 -9.964 -4.909 1.00 98.06 207 SER A C 1
ATOM 1622 O O . SER A 1 207 ? -3.889 -9.920 -4.189 1.00 98.06 207 SER A O 1
ATOM 1624 N N . THR A 1 208 ? -1.677 -9.592 -4.466 1.00 98.38 208 THR A N 1
ATOM 1625 C CA . THR A 1 208 ? -1.467 -9.075 -3.107 1.00 98.38 208 THR A CA 1
ATOM 1626 C C . THR A 1 208 ? -2.083 -7.690 -2.944 1.00 98.38 208 THR A C 1
ATOM 1628 O O . THR A 1 208 ? -2.755 -7.458 -1.941 1.00 98.38 208 THR A O 1
ATOM 1631 N N . TYR A 1 209 ? -1.961 -6.812 -3.941 1.00 98.25 209 TYR A N 1
ATOM 1632 C CA . TYR A 1 209 ? -2.546 -5.472 -3.937 1.00 98.25 209 TYR A CA 1
ATOM 1633 C C . TYR A 1 209 ? -4.071 -5.486 -3.788 1.00 98.25 209 TYR A C 1
ATOM 1635 O O . TYR A 1 209 ? -4.614 -4.873 -2.867 1.00 98.25 209 TYR A O 1
ATOM 1643 N N . LEU A 1 210 ? -4.774 -6.219 -4.659 1.00 98.31 210 LEU A N 1
ATOM 1644 C CA . LEU A 1 210 ? -6.239 -6.261 -4.672 1.00 98.31 210 LEU A CA 1
ATOM 1645 C C . LEU A 1 210 ? -6.788 -6.874 -3.386 1.00 98.31 210 LEU A C 1
ATOM 1647 O O . LEU A 1 210 ? -7.748 -6.360 -2.807 1.00 98.31 210 LEU A O 1
ATOM 1651 N N . THR A 1 211 ? -6.143 -7.939 -2.906 1.00 98.50 211 THR A N 1
ATOM 1652 C CA . THR A 1 211 ? -6.500 -8.559 -1.629 1.00 98.50 211 THR A CA 1
ATOM 1653 C C . THR A 1 211 ? -6.236 -7.592 -0.475 1.00 98.50 211 THR A C 1
ATOM 1655 O O . THR A 1 211 ? -7.107 -7.396 0.369 1.00 98.50 21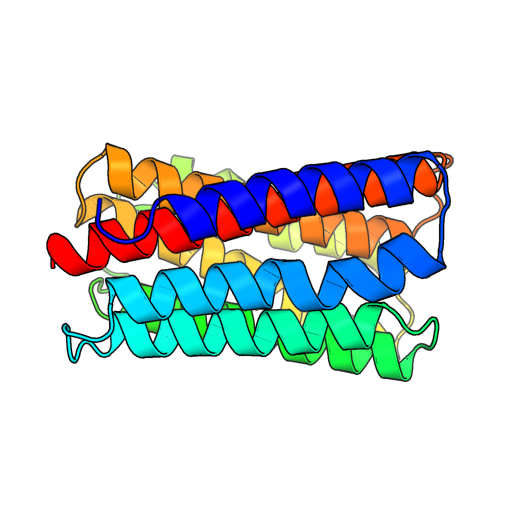1 THR A O 1
ATOM 1658 N N . GLY A 1 212 ? -5.076 -6.932 -0.460 1.00 98.25 212 GLY A N 1
ATOM 1659 C CA . GLY A 1 212 ? -4.689 -5.970 0.568 1.00 98.25 212 GLY A CA 1
ATOM 1660 C C . GLY A 1 212 ? -5.666 -4.801 0.682 1.00 98.25 212 GLY A C 1
ATOM 1661 O O . GLY A 1 212 ? -6.204 -4.546 1.761 1.00 98.25 212 GLY A O 1
ATOM 1662 N N . GLN A 1 213 ? -5.973 -4.149 -0.442 1.00 98.19 213 GLN A N 1
ATOM 1663 C CA . GLN A 1 213 ? -6.928 -3.038 -0.502 1.00 98.19 213 GLN A CA 1
ATOM 1664 C C . GLN A 1 213 ? -8.341 -3.473 -0.101 1.00 98.19 213 GLN A C 1
ATOM 1666 O O . GLN A 1 213 ? -9.010 -2.763 0.651 1.00 98.19 213 GLN A O 1
ATOM 1671 N N . TYR A 1 214 ? -8.795 -4.657 -0.529 1.00 98.31 214 TYR A N 1
ATOM 1672 C CA . TYR A 1 214 ? -10.088 -5.196 -0.099 1.00 98.31 214 TYR A CA 1
ATOM 1673 C C . TYR A 1 214 ? -10.152 -5.403 1.419 1.00 98.31 214 TYR A C 1
ATOM 1675 O O . TYR A 1 214 ? -11.129 -4.997 2.056 1.00 98.31 214 TYR A O 1
ATOM 1683 N N . LEU A 1 215 ? -9.121 -6.016 2.011 1.00 98.38 215 LEU A N 1
ATOM 1684 C CA . LEU A 1 215 ? -9.063 -6.259 3.452 1.00 98.38 215 LEU A CA 1
ATOM 1685 C C . LEU A 1 215 ? -9.018 -4.945 4.242 1.00 98.38 215 LEU A C 1
ATOM 1687 O O . LEU A 1 215 ? -9.761 -4.813 5.215 1.00 98.38 215 LEU A O 1
ATOM 1691 N N . LEU A 1 216 ? -8.235 -3.958 3.792 1.00 98.00 216 LEU A N 1
ATOM 1692 C CA . LEU A 1 216 ? -8.198 -2.619 4.390 1.00 98.00 216 LEU A CA 1
ATOM 1693 C C . LEU A 1 216 ? -9.559 -1.926 4.302 1.00 98.00 216 LEU A C 1
ATOM 1695 O O . LEU A 1 216 ? -10.072 -1.458 5.315 1.00 98.00 216 LEU A O 1
ATOM 1699 N N . ALA A 1 217 ? -10.192 -1.910 3.126 1.00 97.50 217 ALA A N 1
ATOM 1700 C CA . ALA A 1 217 ? -11.500 -1.286 2.941 1.00 97.50 217 ALA A CA 1
ATOM 1701 C C . ALA A 1 217 ? -12.571 -1.954 3.818 1.00 97.50 217 ALA A C 1
ATOM 1703 O O . ALA A 1 217 ? -13.327 -1.273 4.514 1.00 97.50 217 ALA A O 1
ATOM 1704 N N . LYS A 1 218 ? -12.623 -3.290 3.833 1.00 96.94 218 LYS A N 1
ATOM 1705 C CA . LYS A 1 218 ? -13.588 -4.046 4.640 1.00 96.94 218 LYS A CA 1
ATOM 1706 C C . LYS A 1 218 ? -13.341 -3.893 6.136 1.00 96.94 218 LYS A C 1
ATOM 1708 O O . LYS A 1 218 ? -14.296 -3.658 6.875 1.00 96.94 218 LYS A O 1
ATOM 1713 N N . GLY A 1 219 ? -12.088 -4.003 6.571 1.00 96.56 219 GLY A N 1
ATOM 1714 C CA . GLY A 1 219 ? -11.690 -3.768 7.957 1.00 96.56 219 GLY A CA 1
ATOM 1715 C C . GLY A 1 219 ? -12.071 -2.361 8.408 1.00 96.56 219 GLY A C 1
ATOM 1716 O O . GLY A 1 219 ? -12.650 -2.200 9.474 1.00 96.56 219 GLY A O 1
ATOM 1717 N N . SER A 1 220 ? -11.869 -1.354 7.561 1.00 95.50 220 SER A N 1
ATOM 1718 C CA . SER A 1 220 ? -12.235 0.029 7.868 1.00 95.50 220 SER A CA 1
ATOM 1719 C C . SER A 1 220 ? -13.746 0.262 7.936 1.00 95.50 220 SER A C 1
ATOM 1721 O O . SER A 1 220 ? -14.193 1.039 8.775 1.00 95.50 220 SER A O 1
ATOM 1723 N N . VAL A 1 221 ? -14.560 -0.425 7.125 1.00 95.06 221 VAL A N 1
ATOM 1724 C CA . VAL A 1 221 ? -16.030 -0.373 7.270 1.00 95.06 221 VAL A CA 1
ATOM 1725 C C . VAL A 1 221 ? -16.467 -0.918 8.631 1.00 95.06 221 VAL A C 1
ATOM 1727 O O . VAL A 1 221 ? -17.317 -0.306 9.272 1.00 95.06 221 VAL A O 1
ATOM 1730 N N . LEU A 1 222 ? -15.893 -2.042 9.072 1.00 94.25 222 LEU A N 1
ATOM 1731 C CA . LEU A 1 222 ? -16.209 -2.639 10.375 1.00 94.25 222 LEU A CA 1
ATOM 1732 C C . LEU A 1 222 ? -15.703 -1.769 11.528 1.00 94.25 222 LEU A C 1
ATOM 1734 O O . LEU A 1 222 ? -16.459 -1.463 12.442 1.00 94.25 222 LEU A O 1
ATOM 1738 N N . ALA A 1 223 ? -14.466 -1.280 11.442 1.00 92.12 223 ALA A N 1
ATOM 1739 C CA . ALA A 1 223 ? -13.894 -0.395 12.449 1.00 92.12 223 ALA A CA 1
ATOM 1740 C C . ALA A 1 223 ? -14.728 0.877 12.647 1.00 92.12 223 ALA A C 1
ATOM 1742 O O . ALA A 1 223 ? -14.920 1.320 13.770 1.00 92.12 223 ALA A O 1
ATOM 1743 N N . ASN A 1 224 ? -15.279 1.432 11.566 1.00 87.50 224 ASN A N 1
ATOM 1744 C CA . ASN A 1 224 ? -16.137 2.614 11.617 1.00 87.50 224 ASN A CA 1
ATOM 1745 C C . ASN A 1 224 ? -17.517 2.365 12.263 1.00 87.50 224 ASN A C 1
ATOM 1747 O O . ASN A 1 224 ? -18.285 3.306 12.433 1.00 87.50 224 ASN A O 1
ATOM 1751 N N . GLN A 1 225 ? -17.874 1.109 12.538 1.00 87.19 225 GLN A N 1
ATOM 1752 C CA . GLN A 1 225 ? -19.082 0.734 13.282 1.00 87.19 225 GLN A CA 1
ATOM 1753 C C . GLN A 1 225 ? -18.778 0.442 14.756 1.00 87.19 225 GLN A C 1
ATOM 1755 O O . GLN A 1 225 ? -19.683 0.477 15.583 1.00 87.19 225 GLN A O 1
ATOM 1760 N N . GLU A 1 226 ? -17.522 0.123 15.068 1.00 84.06 226 GLU A N 1
ATOM 1761 C CA . GLU A 1 226 ? -17.052 -0.211 16.414 1.00 84.06 226 GLU A CA 1
ATOM 1762 C C . GLU A 1 226 ? -16.576 1.016 17.206 1.00 84.06 226 GLU A C 1
ATOM 1764 O O . GLU A 1 226 ? -16.443 0.934 18.428 1.00 84.06 226 GLU A O 1
ATOM 1769 N N . ILE A 1 227 ? -16.309 2.131 16.516 1.00 74.44 227 ILE A N 1
ATOM 1770 C CA . ILE A 1 227 ? -15.773 3.387 17.059 1.00 74.44 227 ILE A CA 1
ATOM 1771 C C . ILE A 1 227 ? -16.764 4.524 16.816 1.00 74.44 227 ILE A C 1
ATOM 1773 O O . ILE A 1 227 ? -16.989 5.309 17.764 1.00 74.44 227 ILE A O 1
#

Mean predicted aligned error: 4.43 Å

Radius of gyration: 17.21 Å; Cα contacts (8 Å, |Δi|>4): 273; chains: 1; bounding box: 50×26×48 Å

Sequence (227 aa):
MKHFPLLAAFCSLSAAHLAAVLFQWAPGVYLTKPLLLSILATWFFLQTKNSSSKFGRFMLTGLVCSIAGDIFLMFNKENFFLLGLGSFLLTHLSYIAAFSLYPSFKNGAVRQQPLLALPLLLFLPLMSWYLWSDLPIPFQVPVLAYSGALTLMALSSLNMSRRVAKQTAMLLVWGAVLFVLSDSMIAVEKFKTTGLPPVFMQFCIMSTYLTGQYLLAKGSVLANQEI

pLDDT: mean 91.49, std 8.59, range [53.31, 98.5]

Solvent-accessible surface area (backbone atoms only — not comparable to full-atom values): 11550 Å² total; per-residue (Å²): 121,101,60,57,68,48,55,52,48,39,53,53,47,50,53,51,32,48,47,19,42,72,70,66,35,57,71,48,36,67,61,37,58,54,47,48,44,49,42,49,41,51,49,48,44,72,77,37,68,90,52,93,47,69,44,55,51,25,44,48,51,14,41,55,27,36,34,53,13,57,53,28,57,69,45,99,44,71,71,31,42,53,51,12,51,51,23,40,40,50,15,26,51,24,41,29,54,29,36,51,74,81,48,55,77,90,78,18,41,48,71,78,40,46,76,78,38,41,65,54,65,49,41,49,61,52,53,49,61,72,45,50,89,56,48,56,77,87,47,47,62,60,51,51,56,37,43,50,40,50,40,48,25,37,53,28,32,44,26,38,30,78,77,40,57,69,69,37,21,49,28,28,34,52,10,34,51,27,37,54,52,17,51,50,47,51,53,42,65,74,52,45,91,76,89,65,60,66,54,58,52,52,43,53,28,51,53,30,34,55,51,8,53,50,26,32,51,53,16,49,58,51,40,68,72,72,108

Secondary structure (DSSP, 8-state):
-TTHHHHHHHHHHHHHHHHHHHTT-HHHHHHHHHHHHHHHHHHHHHHHTT---HHHHHHHHHHHHHHHHHHHTTS-SHHHHHHHHHHHHHHHHHHHHHHTTS--GGGSHHHH-HHHHHHHHHHHHHHHHHHHTTS-HHHHHHHHHHHHHHHHHHHHHHHHTTTS-HHHHHHHHHHHHHHHHHHHHHHHHHHS---S-HHHHHHHHHHHHHHHHHHHHHHHHHHHHH-

Foldseek 3Di:
DVPVVLVVVLVVLLVQCLVCLLVVVLVSVLVSQLVNLVSLLVVLCVLCVVPPDLLSVLQSQLSVLQSQLSNLVSDPDPVSPLSSLVSNLSSLVSLLVNLVPPDDPVQFPCVVPVVVLVVLVVLLVVLLVVQVVQDDPVCSVSVSSSSVSLSSSLSSLRRSCVQADVLLSCLSNLLSVLLNVLVSLVSCVVRHDPVDDPSVSVSSSSVSNSSSSNSNSVSSSRVSVSD

Nearest PDB structures (foldseek):
  7zn0-assembly1_B  TM=5.942E-01  e=6.458E-01  Bacillus coahuilensis
  5tvn-assembly1_A  TM=2.095E-01  e=2.393E+00  Homo sapiens
  6vfk-assembly1_B  TM=3.003E-01  e=9.277E+00  synthetic construct
  5k2b-assembly1_A  TM=2.628E-01  e=7.075E+00  unclassified